Protein AF-A0A7X8EJC4-F1 (afdb_monomer_lite)

pLDDT: mean 93.02, std 5.81, range [65.0, 98.62]

Foldseek 3Di:
DLAFADDDDPAFDKWALPPPPLDLALQDAWDAAQAQKKKKFAQHGPSDDDIDIDNGIDNGPVVCRSRGGIMGMDGNDDGDPVSRVVSVVVNVVRHLQFDDQDCVPPQLVVLCVVCVVVLVVQQVAFPCNLPDPDDLVRQLVVQQVLLVSCVSSVQDDVVDHSNRSSVSLVSQCSRDRPGGSNVSSCRSSRHDSVVSD

Structure (mmCIF, N/CA/C/O backbone):
data_AF-A0A7X8EJC4-F1
#
_entry.id   AF-A0A7X8EJC4-F1
#
loop_
_atom_site.group_PDB
_atom_site.id
_atom_site.type_symbol
_atom_site.label_atom_id
_atom_site.label_alt_id
_atom_site.label_comp_id
_atom_site.label_asym_id
_atom_site.label_entity_id
_atom_site.label_seq_id
_atom_site.pdbx_PDB_ins_code
_atom_site.Cartn_x
_atom_site.Cartn_y
_atom_site.Cartn_z
_atom_site.occupancy
_atom_site.B_iso_or_equiv
_atom_site.auth_seq_id
_atom_site.auth_comp_id
_atom_site.auth_asym_id
_atom_site.auth_atom_id
_atom_site.pdbx_PDB_model_num
ATOM 1 N N . GLY A 1 1 ? -0.703 -12.783 -5.140 1.00 65.00 1 GLY A N 1
ATOM 2 C CA . GLY A 1 1 ? -1.720 -12.654 -6.209 1.00 65.00 1 GLY A CA 1
ATOM 3 C C . GLY A 1 1 ? -2.136 -11.204 -6.338 1.00 65.00 1 GLY A C 1
ATOM 4 O O . GLY A 1 1 ? -2.456 -10.625 -5.315 1.00 65.00 1 GLY A O 1
ATOM 5 N N . PHE A 1 2 ? -2.056 -10.630 -7.544 1.00 83.62 2 PHE A N 1
ATOM 6 C CA . PHE A 1 2 ? -2.155 -9.194 -7.893 1.00 83.62 2 PHE A CA 1
ATOM 7 C C . PHE A 1 2 ? -3.476 -8.495 -7.507 1.00 83.62 2 PHE A C 1
ATOM 9 O O . PHE A 1 2 ? -4.174 -7.960 -8.361 1.00 83.62 2 PHE A O 1
ATOM 16 N N . ARG A 1 3 ? -3.844 -8.548 -6.233 1.00 85.75 3 ARG A N 1
ATOM 17 C CA . ARG A 1 3 ? -5.137 -8.149 -5.686 1.00 85.75 3 ARG A CA 1
ATOM 18 C C . ARG A 1 3 ? -5.057 -6.794 -4.995 1.00 85.75 3 ARG A C 1
ATOM 20 O O . ARG A 1 3 ? -3.975 -6.330 -4.635 1.00 85.75 3 ARG A O 1
ATOM 27 N N . GLY A 1 4 ? -6.224 -6.201 -4.784 1.00 86.50 4 GLY A N 1
ATOM 28 C CA . GLY A 1 4 ? -6.386 -4.903 -4.148 1.00 86.50 4 GLY A CA 1
ATOM 29 C C . GLY A 1 4 ? -6.282 -3.729 -5.102 1.00 86.50 4 GLY A C 1
ATOM 30 O O . GLY A 1 4 ? -6.539 -3.840 -6.304 1.00 86.50 4 GLY A O 1
ATOM 31 N N . VAL A 1 5 ? -5.977 -2.564 -4.533 1.00 84.69 5 VAL A N 1
ATOM 32 C CA . VAL A 1 5 ? -5.921 -1.315 -5.290 1.00 84.69 5 VAL A CA 1
ATOM 33 C C . VAL A 1 5 ? -4.696 -1.330 -6.194 1.00 84.69 5 VAL A C 1
ATOM 35 O O . VAL A 1 5 ? -3.561 -1.363 -5.718 1.00 84.69 5 VAL A O 1
ATOM 38 N N . ALA A 1 6 ? -4.929 -1.279 -7.502 1.00 86.56 6 ALA A N 1
ATOM 39 C CA . ALA A 1 6 ? -3.865 -1.138 -8.478 1.00 86.56 6 ALA A CA 1
ATOM 40 C C . ALA A 1 6 ? -3.546 0.338 -8.726 1.00 86.56 6 ALA A C 1
ATOM 42 O O . ALA A 1 6 ? -4.399 1.225 -8.639 1.00 86.56 6 ALA A O 1
ATOM 43 N N . TRP A 1 7 ? -2.294 0.593 -9.085 1.00 85.94 7 TRP A N 1
ATOM 44 C CA . TRP A 1 7 ? -1.835 1.898 -9.525 1.00 85.94 7 TRP A CA 1
ATOM 45 C C . TRP A 1 7 ? -1.134 1.748 -10.872 1.00 85.94 7 TRP A C 1
ATOM 47 O O . TRP A 1 7 ? -0.173 0.992 -11.012 1.00 85.94 7 TRP A O 1
ATOM 57 N N . GLN A 1 8 ? -1.670 2.425 -11.887 1.00 87.62 8 GLN A N 1
ATOM 58 C CA . GLN A 1 8 ? -1.252 2.247 -13.274 1.00 87.62 8 GLN A CA 1
ATOM 59 C C . GLN A 1 8 ? -0.151 3.239 -13.653 1.00 87.62 8 GLN A C 1
ATOM 61 O O . GLN A 1 8 ? -0.296 4.451 -13.488 1.00 87.62 8 GLN A O 1
ATOM 66 N N . ILE A 1 9 ? 0.941 2.724 -14.222 1.00 90.12 9 ILE A N 1
ATOM 67 C CA . ILE A 1 9 ? 2.065 3.536 -14.692 1.00 90.12 9 ILE A CA 1
ATOM 68 C C . ILE A 1 9 ? 1.861 3.843 -16.186 1.00 90.12 9 ILE A C 1
ATOM 70 O O . ILE A 1 9 ? 1.751 2.911 -16.984 1.00 90.12 9 ILE A O 1
ATOM 74 N N . PRO A 1 10 ? 1.818 5.124 -16.603 1.00 86.88 10 PRO A N 1
ATOM 75 C CA . PRO A 1 10 ? 1.372 5.498 -17.948 1.00 86.88 10 PRO A CA 1
ATOM 76 C C . PRO A 1 10 ? 2.376 5.184 -19.070 1.00 86.88 10 PRO A C 1
ATOM 78 O O . PRO A 1 10 ? 2.013 5.251 -20.244 1.00 86.88 10 PRO A O 1
ATOM 81 N N . GLY A 1 11 ? 3.637 4.874 -18.754 1.00 91.88 11 GLY A N 1
ATOM 82 C CA . GLY A 1 11 ? 4.644 4.518 -19.754 1.00 91.88 11 GLY A CA 1
ATOM 83 C C . GLY A 1 11 ? 6.071 4.448 -19.201 1.00 91.88 11 GLY A C 1
ATOM 84 O O . GLY A 1 11 ? 6.266 4.440 -17.987 1.00 91.88 11 GLY A O 1
ATOM 85 N N . PRO A 1 12 ? 7.089 4.387 -20.081 1.00 95.88 12 PRO A N 1
ATOM 86 C CA . PRO A 1 12 ? 8.488 4.481 -19.679 1.00 95.88 12 PRO A CA 1
ATOM 87 C C . PRO A 1 12 ? 8.794 5.797 -18.972 1.00 95.88 12 PRO A C 1
ATOM 89 O O . PRO A 1 12 ? 8.343 6.862 -19.401 1.00 95.88 12 PRO A O 1
ATOM 92 N N . GLY A 1 13 ? 9.628 5.737 -17.942 1.00 95.12 13 GLY A N 1
ATOM 93 C CA . GLY A 1 13 ? 9.981 6.917 -17.173 1.00 95.12 13 GLY A CA 1
ATOM 94 C C . GLY A 1 13 ? 10.673 6.605 -15.859 1.00 95.12 13 GLY A C 1
ATOM 95 O O . GLY A 1 13 ? 10.927 5.453 -15.510 1.00 95.12 13 GLY A O 1
ATOM 96 N N . SER A 1 14 ? 10.966 7.679 -15.138 1.00 94.81 14 SER A N 1
ATOM 97 C CA . SER A 1 14 ? 11.553 7.658 -13.805 1.00 94.81 14 SER A CA 1
ATOM 98 C C . SER A 1 14 ? 10.563 8.301 -12.845 1.00 94.81 14 SER A C 1
ATOM 100 O O . SER A 1 14 ? 10.132 9.434 -13.067 1.00 94.81 14 SER A O 1
ATOM 102 N N . TYR A 1 15 ? 10.218 7.57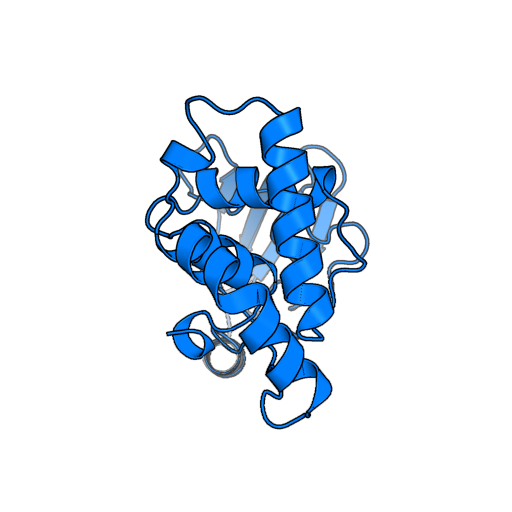8 -11.793 1.00 93.44 15 TYR A N 1
ATOM 103 C CA . TYR A 1 15 ? 9.095 7.875 -10.919 1.00 93.44 15 TYR A CA 1
ATOM 104 C C . TYR A 1 15 ? 9.572 7.839 -9.467 1.00 93.44 15 TYR A C 1
ATOM 106 O O . TYR A 1 15 ? 10.232 6.888 -9.057 1.00 93.44 15 TYR A O 1
ATOM 114 N N . ASP A 1 16 ? 9.299 8.902 -8.717 1.00 91.62 16 ASP A N 1
ATOM 115 C CA . ASP A 1 16 ? 9.839 9.136 -7.374 1.00 91.62 16 ASP A CA 1
ATOM 116 C C . ASP A 1 16 ? 8.862 10.011 -6.574 1.00 91.62 16 ASP A C 1
ATOM 118 O O . ASP A 1 16 ? 8.133 10.809 -7.179 1.00 91.62 16 ASP A O 1
ATOM 122 N N . LEU A 1 17 ? 8.881 9.908 -5.241 1.00 85.25 17 LEU A N 1
ATOM 123 C CA . LEU A 1 17 ? 7.953 10.598 -4.329 1.00 85.25 17 LEU A CA 1
ATOM 124 C C . LEU A 1 17 ? 7.950 12.124 -4.507 1.00 85.25 17 LEU A C 1
ATOM 126 O O . LEU A 1 17 ? 6.933 12.782 -4.307 1.00 85.25 17 LEU A O 1
ATOM 130 N N . GLY A 1 18 ? 9.089 12.708 -4.889 1.00 71.38 18 GLY A N 1
ATOM 131 C CA . GLY A 1 18 ? 9.256 14.158 -5.023 1.00 71.38 18 GLY A CA 1
ATOM 132 C C . GLY A 1 18 ? 8.840 14.747 -6.375 1.00 71.38 18 GLY A C 1
ATOM 133 O O . GLY A 1 18 ? 8.840 15.969 -6.531 1.00 71.38 18 GLY A O 1
ATOM 134 N N . ASN A 1 19 ? 8.498 13.915 -7.364 1.00 74.38 19 ASN A N 1
ATOM 135 C CA . ASN A 1 19 ? 8.441 14.350 -8.766 1.00 74.38 19 ASN A CA 1
ATOM 136 C C . ASN A 1 19 ? 7.020 14.680 -9.255 1.00 74.38 19 ASN A C 1
ATOM 138 O O . ASN A 1 19 ? 6.814 14.878 -10.453 1.00 74.38 19 ASN A O 1
ATOM 142 N N . GLY A 1 20 ? 6.041 14.735 -8.345 1.00 66.94 20 GLY A N 1
ATOM 143 C CA . GLY A 1 20 ? 4.628 14.954 -8.679 1.00 66.94 20 GLY A CA 1
ATOM 144 C C . GLY A 1 20 ? 3.944 13.732 -9.296 1.00 66.94 20 GLY A C 1
ATOM 145 O O . GLY A 1 20 ? 2.896 13.865 -9.924 1.00 66.94 20 GLY A O 1
ATOM 146 N N . PHE A 1 21 ? 4.552 12.553 -9.155 1.00 72.44 21 PHE A N 1
ATOM 147 C CA . PHE A 1 21 ? 3.904 11.282 -9.430 1.00 72.44 21 PHE A CA 1
ATOM 148 C C . PHE A 1 21 ? 3.429 10.728 -8.091 1.00 72.44 21 PHE A C 1
ATOM 150 O O . PHE A 1 21 ? 4.263 10.367 -7.265 1.00 72.44 21 PHE A O 1
ATOM 157 N N . ASP A 1 22 ? 2.112 10.730 -7.873 1.00 76.31 22 ASP A N 1
ATOM 158 C CA . ASP A 1 22 ? 1.454 10.284 -6.638 1.00 76.31 22 ASP A CA 1
ATOM 159 C C . ASP A 1 22 ? 1.647 8.766 -6.455 1.00 76.31 22 ASP A C 1
ATOM 161 O O . ASP A 1 22 ? 0.754 7.963 -6.733 1.00 76.31 22 ASP A O 1
ATOM 165 N N . MET A 1 23 ? 2.861 8.374 -6.069 1.00 84.81 23 MET A N 1
ATOM 166 C CA . MET A 1 23 ? 3.280 6.998 -5.847 1.00 84.81 23 MET A CA 1
ATOM 167 C C . MET A 1 23 ? 2.889 6.546 -4.440 1.00 84.81 23 MET A C 1
ATOM 169 O O . MET A 1 23 ? 3.187 7.258 -3.479 1.00 84.81 23 MET A O 1
ATOM 173 N N . PRO A 1 24 ? 2.280 5.356 -4.285 1.00 86.50 24 PRO A N 1
ATOM 174 C CA . PRO A 1 24 ? 1.979 4.809 -2.970 1.00 86.50 24 PRO A CA 1
ATOM 175 C C . PRO A 1 24 ? 3.275 4.329 -2.292 1.00 86.50 24 PRO A C 1
ATOM 177 O O . PRO A 1 24 ? 3.759 3.225 -2.555 1.00 86.50 24 PRO A O 1
ATOM 180 N N . ASN A 1 25 ? 3.851 5.183 -1.439 1.00 91.94 25 ASN A N 1
ATOM 181 C CA . ASN A 1 25 ? 5.107 4.912 -0.736 1.00 91.94 25 ASN A CA 1
ATOM 182 C C . ASN A 1 25 ? 5.007 3.660 0.149 1.00 91.94 25 ASN A C 1
ATOM 184 O O . ASN A 1 25 ? 4.010 3.488 0.852 1.00 91.94 25 ASN A O 1
ATOM 188 N N . ASP A 1 26 ? 6.031 2.801 0.131 1.00 93.06 26 ASP A N 1
ATOM 189 C CA . ASP A 1 26 ? 6.166 1.616 0.995 1.00 93.06 26 ASP A CA 1
ATOM 190 C C . ASP A 1 26 ? 4.888 0.759 1.082 1.00 93.06 26 ASP A C 1
ATOM 192 O O . ASP A 1 26 ? 4.579 0.162 2.107 1.00 93.06 26 ASP A O 1
ATOM 196 N N . SER A 1 27 ? 4.100 0.722 0.006 1.00 90.12 27 SER A N 1
ATOM 197 C CA . SER A 1 27 ? 2.782 0.066 -0.007 1.00 90.12 27 SER A CA 1
ATOM 198 C C . SER A 1 27 ? 2.654 -0.976 -1.116 1.00 90.12 27 SER A C 1
ATOM 200 O O . SER A 1 27 ? 1.685 -1.727 -1.163 1.00 90.12 27 SER A O 1
ATOM 202 N N . ILE A 1 28 ? 3.626 -1.032 -2.027 1.00 91.31 28 ILE A N 1
ATOM 203 C CA . ILE A 1 28 ? 3.599 -1.930 -3.180 1.00 91.31 28 ILE A CA 1
ATOM 204 C C . ILE A 1 28 ? 3.965 -3.347 -2.722 1.00 91.31 28 ILE A C 1
ATOM 206 O O . ILE A 1 28 ? 5.068 -3.575 -2.225 1.00 91.31 28 ILE A O 1
ATOM 210 N N . CYS A 1 29 ? 3.047 -4.296 -2.931 1.00 91.62 29 CYS A N 1
ATOM 211 C CA . CYS A 1 29 ? 3.224 -5.708 -2.561 1.00 91.62 29 CYS A CA 1
ATOM 212 C C . CYS A 1 29 ? 3.337 -6.659 -3.761 1.00 91.62 29 CYS A C 1
ATOM 214 O O . CYS A 1 29 ? 3.745 -7.808 -3.613 1.00 91.62 29 CYS A O 1
ATOM 216 N N . SER A 1 30 ? 2.966 -6.194 -4.953 1.00 93.62 30 SER A N 1
ATOM 217 C CA . SER A 1 30 ? 3.048 -6.951 -6.202 1.00 93.62 30 SER A CA 1
ATOM 218 C C . SER A 1 30 ? 3.249 -6.008 -7.385 1.00 93.62 30 SER A C 1
ATOM 220 O O . SER A 1 30 ? 2.987 -4.808 -7.282 1.00 93.62 30 SER A O 1
ATOM 222 N N . ILE A 1 31 ? 3.734 -6.539 -8.506 1.00 94.31 31 ILE A N 1
ATOM 223 C CA . ILE A 1 31 ? 3.985 -5.760 -9.717 1.00 94.31 31 ILE A CA 1
ATOM 224 C C . ILE A 1 31 ? 3.557 -6.518 -10.968 1.00 94.31 31 ILE A C 1
ATOM 226 O O . ILE A 1 31 ? 4.035 -7.616 -11.225 1.00 94.31 31 ILE A O 1
ATOM 230 N N . GLY A 1 32 ? 2.703 -5.913 -11.787 1.00 94.44 32 GLY A N 1
ATOM 231 C CA . GLY A 1 32 ? 2.464 -6.373 -13.152 1.00 94.44 32 GLY A CA 1
ATOM 232 C C . GLY A 1 32 ? 3.452 -5.715 -14.113 1.00 94.44 32 GLY A C 1
ATOM 233 O O . GLY A 1 32 ? 3.553 -4.490 -14.138 1.00 94.44 32 GLY A O 1
ATOM 234 N N . VAL A 1 33 ? 4.156 -6.502 -14.932 1.00 95.69 33 VAL A N 1
ATOM 235 C CA . VAL A 1 33 ? 5.045 -5.978 -15.985 1.00 95.69 33 VAL A CA 1
ATOM 236 C C . VAL A 1 33 ? 4.544 -6.441 -17.346 1.00 95.69 33 VAL A C 1
ATOM 238 O O . VAL A 1 33 ? 4.504 -7.640 -17.616 1.00 95.69 33 VAL A O 1
ATOM 241 N N . CYS A 1 34 ? 4.134 -5.487 -18.184 1.00 95.50 34 CYS A N 1
ATOM 242 C CA . CYS A 1 34 ? 3.694 -5.765 -19.548 1.00 95.50 34 CYS A CA 1
ATOM 243 C C . CYS A 1 34 ? 4.878 -6.293 -20.388 1.00 95.50 34 CYS A C 1
ATOM 245 O O . CYS A 1 34 ? 5.985 -5.757 -20.263 1.00 95.50 34 CYS A O 1
ATOM 247 N N . PRO A 1 35 ? 4.686 -7.311 -21.250 1.00 95.81 35 PRO A N 1
ATOM 248 C CA . PRO A 1 35 ? 5.737 -7.805 -22.137 1.00 95.81 35 PRO A CA 1
ATOM 249 C C . PRO A 1 35 ? 6.403 -6.684 -22.949 1.00 95.81 35 PRO A C 1
ATOM 251 O O . PRO A 1 35 ? 5.738 -5.766 -23.424 1.00 95.81 35 PRO A O 1
ATOM 254 N N . GLY A 1 36 ? 7.727 -6.753 -23.098 1.00 96.25 36 GLY A N 1
ATOM 255 C CA . GLY A 1 36 ? 8.524 -5.704 -23.747 1.00 96.25 36 GLY A CA 1
ATOM 256 C C . GLY A 1 36 ? 8.963 -4.567 -22.815 1.00 96.25 36 GLY A C 1
ATOM 257 O O . GLY A 1 36 ? 9.686 -3.670 -23.254 1.00 96.25 36 GLY A O 1
ATOM 258 N N . TYR A 1 37 ? 8.601 -4.610 -21.529 1.00 98.06 37 TYR A N 1
ATOM 259 C CA . TYR A 1 37 ? 9.058 -3.660 -20.513 1.00 98.06 37 TYR A CA 1
ATOM 260 C C . TYR A 1 37 ? 9.941 -4.309 -19.445 1.00 98.06 37 TYR A C 1
ATOM 262 O O . TYR A 1 37 ? 9.884 -5.510 -19.189 1.00 98.06 37 TYR A O 1
ATOM 270 N N . LYS A 1 38 ? 10.740 -3.467 -18.791 1.00 98.19 38 LYS A N 1
ATOM 271 C CA . LYS A 1 38 ? 11.428 -3.756 -17.536 1.00 98.19 38 LYS A CA 1
ATOM 272 C C . LYS A 1 38 ? 11.035 -2.702 -16.511 1.00 98.19 38 LYS A C 1
ATOM 274 O O . LYS A 1 38 ? 11.020 -1.512 -16.833 1.00 98.19 38 LYS A O 1
ATOM 279 N N . VAL A 1 39 ? 10.776 -3.127 -15.282 1.00 97.88 39 VAL A N 1
ATOM 280 C CA . VAL A 1 39 ? 10.611 -2.227 -14.140 1.00 97.88 39 VAL A CA 1
ATOM 281 C C . VAL A 1 39 ? 11.700 -2.497 -13.115 1.00 97.88 39 VAL A C 1
ATOM 283 O O . VAL A 1 39 ? 11.946 -3.644 -12.757 1.00 97.88 39 VAL A O 1
ATOM 286 N N . THR A 1 40 ? 12.334 -1.444 -12.617 1.00 98.00 40 THR A N 1
ATOM 287 C CA . THR A 1 40 ? 13.236 -1.515 -11.466 1.00 98.00 40 THR A CA 1
ATOM 288 C C . THR A 1 40 ? 12.584 -0.799 -10.295 1.00 98.00 40 THR A C 1
ATOM 290 O O . THR A 1 40 ? 12.319 0.399 -10.400 1.00 98.00 40 THR A O 1
ATOM 293 N N . LEU A 1 41 ? 12.330 -1.514 -9.199 1.00 97.25 41 LEU A N 1
ATOM 294 C CA . LEU A 1 41 ? 11.874 -0.927 -7.936 1.00 97.25 41 LEU A CA 1
ATOM 295 C C . LEU A 1 41 ? 13.078 -0.617 -7.045 1.00 97.25 41 LEU A C 1
ATOM 297 O O . LEU A 1 41 ? 14.022 -1.409 -6.988 1.00 97.25 41 LEU A O 1
ATOM 301 N N . TYR A 1 42 ? 13.021 0.507 -6.338 1.00 96.94 42 TYR A N 1
ATOM 302 C CA . TYR A 1 42 ? 14.049 0.978 -5.415 1.00 96.94 42 TYR A CA 1
ATOM 303 C C . TYR A 1 42 ? 13.447 1.230 -4.036 1.00 96.94 42 TYR A C 1
ATOM 305 O O . TYR A 1 42 ? 12.368 1.814 -3.917 1.00 96.94 42 TYR A O 1
ATOM 313 N N . GLN A 1 43 ? 14.175 0.815 -3.002 1.00 96.06 43 GLN A N 1
ATOM 314 C CA . GLN A 1 43 ? 13.752 0.922 -1.610 1.00 96.06 43 GLN A CA 1
ATOM 315 C C . GLN A 1 43 ? 13.646 2.373 -1.125 1.00 96.06 43 GLN A C 1
ATOM 317 O O . GLN A 1 43 ? 12.966 2.669 -0.154 1.00 96.06 43 GLN A O 1
ATOM 322 N N . HIS A 1 44 ? 14.387 3.291 -1.739 1.00 94.62 44 HIS A N 1
ATOM 323 C CA . HIS A 1 44 ? 14.406 4.685 -1.314 1.00 94.62 44 HIS A CA 1
ATOM 324 C C . HIS A 1 44 ? 14.077 5.609 -2.480 1.00 94.62 44 HIS A C 1
ATOM 326 O O . HIS A 1 44 ? 14.111 5.209 -3.650 1.00 94.62 44 HIS A O 1
ATOM 332 N N . SER A 1 45 ? 13.768 6.862 -2.151 1.00 93.19 45 SER A N 1
ATOM 333 C CA . SER A 1 45 ? 13.657 7.935 -3.134 1.00 93.19 45 SER A CA 1
ATOM 334 C C . SER A 1 45 ? 14.983 8.147 -3.873 1.00 93.19 45 SER A C 1
ATOM 336 O O . SER A 1 45 ? 16.023 7.581 -3.513 1.00 93.19 45 SER A O 1
ATOM 338 N N . GLU A 1 46 ? 14.955 8.944 -4.938 1.00 93.62 46 GLU A N 1
ATOM 339 C CA . GLU A 1 46 ? 16.120 9.253 -5.775 1.00 93.62 46 GLU A CA 1
ATOM 340 C C . GLU A 1 46 ? 16.808 8.002 -6.365 1.00 93.62 46 GLU A C 1
ATOM 342 O O . GLU A 1 46 ? 17.990 8.029 -6.717 1.00 93.62 46 GLU A O 1
ATOM 347 N N . PHE A 1 47 ? 16.063 6.897 -6.514 1.00 95.62 47 PHE A N 1
ATOM 348 C CA . PHE A 1 47 ? 16.557 5.603 -7.003 1.00 95.62 47 PHE A CA 1
ATOM 349 C C . PHE A 1 47 ? 17.667 5.003 -6.123 1.00 95.62 47 PHE A C 1
ATOM 351 O O . PHE A 1 47 ? 18.608 4.380 -6.627 1.00 95.62 47 PHE A O 1
ATOM 358 N N . GLY A 1 48 ? 17.579 5.234 -4.811 1.00 95.44 48 GLY A N 1
ATOM 359 C CA . GLY A 1 48 ? 18.525 4.745 -3.811 1.00 95.44 48 GLY A CA 1
ATOM 360 C C . GLY A 1 48 ? 18.114 3.431 -3.135 1.00 95.44 48 GLY A C 1
ATOM 361 O O . GLY A 1 48 ? 17.028 2.896 -3.346 1.00 95.44 48 GLY A O 1
ATOM 362 N N . GLY A 1 49 ? 18.992 2.935 -2.260 1.00 96.31 49 GLY A N 1
ATOM 363 C CA . GLY A 1 49 ? 18.731 1.752 -1.433 1.00 96.31 49 GLY A CA 1
ATOM 364 C C . GLY A 1 49 ? 18.849 0.419 -2.171 1.00 96.31 49 GLY A C 1
ATOM 365 O O . GLY A 1 49 ? 19.479 0.322 -3.228 1.00 96.31 49 GLY A O 1
ATOM 366 N N . GLY A 1 50 ? 18.264 -0.627 -1.579 1.00 96.38 50 GLY A N 1
ATOM 367 C CA . GLY A 1 50 ? 18.092 -1.916 -2.246 1.00 96.38 50 GLY A CA 1
ATOM 368 C C . GLY A 1 50 ? 17.216 -1.783 -3.494 1.00 96.38 50 GLY A C 1
ATOM 369 O O . GLY A 1 50 ? 16.355 -0.909 -3.565 1.00 96.38 50 GLY A O 1
ATOM 370 N N . SER A 1 51 ? 17.433 -2.634 -4.497 1.00 97.38 51 SER A N 1
ATOM 371 C CA . SER A 1 51 ? 16.623 -2.626 -5.720 1.00 97.38 51 SER A CA 1
ATOM 372 C C . SER A 1 51 ? 16.447 -4.020 -6.306 1.00 97.38 51 SER A C 1
ATOM 374 O O . SER A 1 51 ? 17.248 -4.921 -6.042 1.00 97.38 51 SER A O 1
ATOM 376 N N . ALA A 1 52 ? 15.397 -4.184 -7.109 1.00 97.62 52 ALA A N 1
ATOM 377 C CA . ALA A 1 52 ? 15.166 -5.382 -7.906 1.00 97.62 52 ALA A CA 1
ATOM 378 C C . ALA A 1 52 ? 14.598 -5.018 -9.277 1.00 97.62 52 ALA A C 1
ATOM 380 O O . ALA A 1 52 ? 13.820 -4.072 -9.412 1.00 97.62 52 ALA A O 1
ATOM 381 N N . GLU A 1 53 ? 14.996 -5.793 -10.283 1.00 97.81 53 GLU A N 1
ATOM 382 C CA . GLU A 1 53 ? 14.533 -5.658 -11.660 1.00 97.81 53 GLU A CA 1
ATOM 383 C C . GLU A 1 53 ? 13.522 -6.756 -11.998 1.00 97.81 53 GLU A C 1
ATOM 385 O O . GLU A 1 53 ? 13.711 -7.924 -11.654 1.00 97.81 53 GLU A O 1
ATOM 390 N N . PHE A 1 54 ? 12.474 -6.372 -12.718 1.00 97.75 54 PHE A N 1
ATOM 391 C CA . PHE A 1 54 ? 11.369 -7.227 -13.123 1.00 97.75 54 PHE A CA 1
ATOM 392 C C . PHE A 1 54 ? 11.139 -7.069 -14.626 1.00 97.75 54 PHE A C 1
ATOM 394 O O . PHE A 1 54 ? 10.913 -5.962 -15.112 1.00 97.75 54 PHE A O 1
ATOM 401 N N . ILE A 1 55 ? 11.201 -8.179 -15.358 1.00 96.75 55 ILE A N 1
ATOM 402 C CA . ILE A 1 55 ? 10.839 -8.267 -16.788 1.00 96.75 55 ILE A CA 1
ATOM 403 C C . ILE A 1 55 ? 9.516 -9.017 -17.004 1.00 96.75 55 ILE A C 1
ATOM 405 O O . ILE A 1 55 ? 9.027 -9.125 -18.122 1.00 96.75 55 ILE A O 1
ATOM 409 N N . GLU A 1 56 ? 8.948 -9.539 -15.921 1.00 94.12 56 GLU A N 1
ATOM 410 C CA . GLU A 1 56 ? 7.650 -10.196 -15.849 1.00 94.12 56 GLU A CA 1
ATOM 411 C C . GLU A 1 56 ? 6.988 -9.826 -14.519 1.00 94.12 56 GLU A C 1
ATOM 413 O O . GLU A 1 56 ? 7.647 -9.313 -13.607 1.00 94.12 56 GLU A O 1
ATOM 418 N N . GLY A 1 57 ? 5.677 -10.043 -14.418 1.00 93.31 57 GLY A N 1
ATOM 419 C CA . GLY A 1 57 ? 4.948 -9.736 -13.195 1.00 93.31 57 GLY A CA 1
ATOM 420 C C . GLY A 1 57 ? 5.368 -10.630 -12.026 1.00 93.31 57 GLY A C 1
ATOM 421 O O . GLY A 1 57 ? 5.651 -11.813 -12.210 1.00 93.31 57 GLY A O 1
ATOM 422 N N . LYS A 1 58 ? 5.366 -10.075 -10.813 1.00 94.56 58 LYS A N 1
ATOM 423 C CA . LYS A 1 58 ? 5.658 -10.805 -9.578 1.00 94.56 58 LYS A CA 1
ATOM 424 C C . LYS A 1 58 ? 4.633 -10.480 -8.504 1.00 94.56 58 LYS A C 1
ATOM 426 O O . LYS A 1 58 ? 4.423 -9.314 -8.171 1.00 94.56 58 LYS A O 1
ATOM 431 N N . ASP A 1 59 ? 3.997 -11.513 -7.974 1.00 91.44 59 ASP A N 1
ATOM 432 C CA . ASP A 1 59 ? 2.868 -11.375 -7.061 1.00 91.44 59 ASP A CA 1
ATOM 433 C C . ASP A 1 59 ? 3.258 -11.370 -5.573 1.00 91.44 59 ASP A C 1
ATOM 435 O O . ASP A 1 59 ? 2.387 -11.143 -4.734 1.00 91.44 59 ASP A O 1
ATOM 439 N N . ASP A 1 60 ? 4.547 -11.583 -5.291 1.00 91.12 60 ASP A N 1
ATOM 440 C CA . ASP A 1 60 ? 5.222 -11.431 -4.000 1.00 91.12 60 ASP A CA 1
ATOM 441 C C . ASP A 1 60 ? 6.613 -10.805 -4.218 1.00 91.12 60 ASP A C 1
ATOM 443 O O . ASP A 1 60 ? 7.486 -11.367 -4.891 1.00 91.12 60 ASP A O 1
ATOM 447 N N . LEU A 1 61 ? 6.839 -9.620 -3.655 1.00 92.75 61 LEU A N 1
ATOM 448 C CA . LEU A 1 61 ? 8.096 -8.884 -3.804 1.00 92.75 61 LEU A CA 1
ATOM 449 C C . LEU A 1 61 ? 9.198 -9.313 -2.818 1.00 92.75 61 LEU A C 1
ATOM 451 O O . LEU A 1 61 ? 10.335 -8.848 -2.956 1.00 92.75 61 LEU A O 1
ATOM 455 N N . GLY A 1 62 ? 8.921 -10.224 -1.881 1.00 90.94 62 GLY A N 1
ATOM 456 C CA . GLY A 1 62 ? 9.871 -10.668 -0.860 1.00 90.94 62 GLY A CA 1
ATOM 457 C C . GLY A 1 62 ? 10.369 -9.498 -0.010 1.00 90.94 62 GLY A C 1
ATOM 458 O O . GLY A 1 62 ? 9.577 -8.720 0.502 1.00 90.94 62 GLY A O 1
ATOM 459 N N . GLU A 1 63 ? 11.688 -9.320 0.083 1.00 88.94 63 GLU A N 1
ATOM 460 C CA . GLU A 1 63 ? 12.308 -8.234 0.865 1.00 88.94 63 GLU A CA 1
ATOM 461 C C . GLU A 1 63 ? 11.931 -6.816 0.399 1.00 88.94 63 GLU A C 1
ATOM 463 O O . GLU A 1 63 ? 12.107 -5.865 1.150 1.00 88.94 63 GLU A O 1
ATOM 468 N N . LEU A 1 64 ? 11.437 -6.646 -0.834 1.00 90.69 64 LEU A N 1
ATOM 469 C CA . LEU A 1 64 ? 10.953 -5.350 -1.331 1.00 90.69 64 LEU A CA 1
ATOM 470 C C . LEU A 1 64 ? 9.451 -5.131 -1.109 1.00 90.69 64 LEU A C 1
ATOM 472 O O . LEU A 1 64 ? 8.918 -4.095 -1.514 1.00 90.69 64 LEU A O 1
ATOM 476 N N . ASN A 1 65 ? 8.762 -6.089 -0.491 1.00 91.56 65 ASN A N 1
ATOM 477 C CA . ASN A 1 65 ? 7.353 -5.957 -0.159 1.00 91.56 65 ASN A CA 1
ATOM 478 C C . ASN A 1 65 ? 7.153 -4.775 0.798 1.00 91.56 65 ASN A C 1
ATOM 480 O O . ASN A 1 65 ? 7.774 -4.743 1.859 1.00 91.56 65 ASN A O 1
ATOM 484 N N . ARG A 1 66 ? 6.302 -3.811 0.422 1.00 91.44 66 ARG A N 1
ATOM 485 C CA . ARG A 1 66 ? 6.034 -2.594 1.212 1.00 91.44 66 ARG A CA 1
ATOM 486 C C . ARG A 1 66 ? 7.299 -1.788 1.539 1.00 91.44 66 ARG A C 1
ATOM 488 O O . ARG A 1 66 ? 7.457 -1.279 2.640 1.00 91.44 66 ARG A O 1
ATOM 495 N N . GLN A 1 67 ? 8.227 -1.707 0.587 1.00 93.62 67 GLN A N 1
ATOM 496 C CA . GLN A 1 67 ? 9.508 -1.009 0.770 1.00 93.62 67 GLN A CA 1
ATOM 497 C C . GLN A 1 67 ? 9.851 -0.057 -0.377 1.00 93.62 67 GLN A C 1
ATOM 499 O O . GLN A 1 67 ? 10.850 0.642 -0.303 1.00 93.62 67 GLN A O 1
ATOM 504 N N . ALA A 1 68 ? 9.111 -0.086 -1.489 1.00 94.69 68 ALA A N 1
ATOM 505 C CA . ALA A 1 68 ? 9.472 0.696 -2.664 1.00 94.69 68 ALA A CA 1
ATOM 506 C C . ALA A 1 68 ? 9.040 2.165 -2.525 1.00 94.69 68 ALA A C 1
ATOM 508 O O . ALA A 1 68 ? 7.853 2.449 -2.352 1.00 94.69 68 ALA A O 1
ATOM 509 N N . SER A 1 69 ? 9.991 3.081 -2.723 1.00 94.31 69 SER A N 1
ATOM 510 C CA . SER A 1 69 ? 9.755 4.534 -2.725 1.00 94.31 69 SER A CA 1
ATOM 511 C C . SER A 1 69 ? 10.088 5.200 -4.065 1.00 94.31 69 SER A C 1
ATOM 513 O O . SER A 1 69 ? 9.727 6.349 -4.291 1.00 94.31 69 SER A O 1
ATOM 515 N N . SER A 1 70 ? 10.770 4.514 -4.985 1.00 95.00 70 SER A N 1
ATOM 516 C CA . SER A 1 70 ? 10.936 5.000 -6.361 1.00 95.00 70 SER A CA 1
ATOM 517 C C . SER A 1 70 ? 11.040 3.848 -7.357 1.00 95.00 70 SER A C 1
ATOM 519 O O . SER A 1 70 ? 11.301 2.699 -6.987 1.00 95.00 70 SER A O 1
ATOM 521 N N . LEU A 1 71 ? 10.804 4.130 -8.639 1.00 95.94 71 LEU A N 1
ATOM 522 C CA . LEU A 1 71 ? 10.892 3.133 -9.701 1.00 95.94 71 LEU A CA 1
ATOM 523 C C . LEU A 1 71 ? 11.329 3.717 -11.046 1.00 95.94 71 LEU A C 1
ATOM 525 O O . LEU A 1 71 ? 11.158 4.903 -11.338 1.00 95.94 71 LEU A O 1
ATOM 529 N N . LYS A 1 72 ? 11.863 2.848 -11.902 1.00 96.88 72 LYS A N 1
ATOM 530 C CA . LYS A 1 72 ? 12.129 3.141 -13.314 1.00 96.88 72 LYS A CA 1
ATOM 531 C C . LYS A 1 72 ? 11.413 2.143 -14.198 1.00 96.88 72 LYS A C 1
ATOM 533 O O . LYS A 1 72 ? 11.454 0.948 -13.924 1.00 96.88 72 LYS A O 1
ATOM 538 N N . VAL A 1 73 ? 10.810 2.637 -15.271 1.00 97.44 73 VAL A N 1
ATOM 539 C CA . VAL A 1 73 ? 10.194 1.825 -16.318 1.00 97.44 73 VAL A CA 1
ATOM 540 C C . VAL A 1 73 ? 10.945 2.054 -17.618 1.00 97.44 73 VAL A C 1
ATOM 542 O O . VAL A 1 73 ? 11.050 3.180 -18.106 1.00 97.44 73 VAL A O 1
ATOM 545 N N . GLU A 1 74 ? 11.441 0.972 -18.198 1.00 98.19 74 GLU A N 1
ATOM 546 C CA . GLU A 1 74 ? 12.178 0.973 -19.455 1.00 98.19 74 GLU A CA 1
ATOM 547 C C . GLU A 1 74 ? 11.425 0.124 -20.479 1.00 98.19 74 GLU A C 1
ATOM 549 O O . GLU A 1 74 ? 11.003 -0.993 -20.183 1.00 98.19 74 GLU A O 1
ATOM 554 N N . ARG A 1 75 ? 11.270 0.640 -21.702 1.00 97.81 75 ARG A N 1
ATOM 555 C CA . ARG A 1 75 ? 10.797 -0.165 -22.831 1.00 97.81 75 ARG A CA 1
ATOM 556 C C . ARG A 1 75 ? 11.996 -0.859 -23.464 1.00 97.81 75 ARG A C 1
ATOM 558 O O . ARG A 1 75 ? 12.870 -0.184 -24.009 1.00 97.81 75 ARG A O 1
ATOM 565 N N . LEU A 1 76 ? 12.021 -2.182 -23.387 1.00 97.25 76 LEU A N 1
ATOM 566 C CA . LEU A 1 76 ? 13.041 -3.024 -24.005 1.00 97.25 76 LEU A CA 1
ATOM 567 C C . LEU A 1 76 ? 12.775 -3.182 -25.506 1.00 97.25 76 LEU A C 1
ATOM 569 O O . LEU A 1 76 ? 13.689 -3.056 -26.317 1.00 97.25 76 LEU A O 1
ATOM 573 N N . GLU A 1 77 ? 11.512 -3.395 -25.867 1.00 95.94 77 GLU A N 1
ATOM 574 C CA . GLU A 1 77 ? 11.040 -3.527 -27.245 1.00 95.94 77 GLU A CA 1
ATOM 575 C C . GLU A 1 77 ? 9.572 -3.106 -27.359 1.00 95.94 77 GLU A C 1
ATOM 577 O O . GLU A 1 77 ? 8.906 -2.866 -26.352 1.00 95.94 77 GLU A O 1
ATOM 582 N N . GLU A 1 78 ? 9.070 -2.953 -28.586 1.00 95.75 78 GLU A N 1
ATOM 583 C CA . GLU A 1 78 ? 7.640 -2.703 -28.773 1.00 95.75 78 GLU A CA 1
ATOM 584 C C . GLU A 1 78 ? 6.851 -3.949 -28.340 1.00 95.75 78 GLU A C 1
ATOM 586 O O . GLU A 1 78 ? 7.130 -5.034 -28.857 1.00 95.75 78 GLU A O 1
ATOM 591 N N . PRO A 1 79 ? 5.879 -3.818 -27.420 1.00 93.38 79 PRO A N 1
ATOM 592 C CA . PRO A 1 79 ? 5.069 -4.944 -26.981 1.00 93.38 79 PRO A CA 1
ATOM 593 C C . PRO A 1 79 ? 4.322 -5.575 -28.149 1.00 93.38 79 PRO A C 1
ATOM 595 O O . PRO A 1 79 ? 3.708 -4.871 -28.958 1.00 93.38 79 PRO A O 1
ATOM 598 N N . ASP A 1 80 ? 4.303 -6.905 -28.198 1.00 95.38 80 ASP A N 1
ATOM 599 C CA . ASP A 1 80 ? 3.365 -7.600 -29.070 1.00 95.38 80 ASP A CA 1
ATOM 600 C C . ASP A 1 80 ? 1.923 -7.249 -28.644 1.00 95.38 80 ASP A C 1
ATOM 602 O O . ASP A 1 80 ? 1.571 -7.443 -27.475 1.00 95.38 80 ASP A O 1
ATOM 606 N N . PRO A 1 81 ? 1.064 -6.742 -29.552 1.00 94.88 81 PRO A N 1
ATOM 607 C CA . PRO A 1 81 ? -0.283 -6.311 -29.185 1.00 94.88 81 PRO A CA 1
ATOM 608 C C . PRO A 1 81 ? -1.165 -7.426 -28.611 1.00 94.88 81 PRO A C 1
ATOM 610 O O . PRO A 1 81 ? -2.038 -7.142 -27.791 1.00 94.88 81 PRO A O 1
ATOM 613 N N . GLY A 1 82 ? -0.961 -8.678 -29.035 1.00 96.44 82 GLY A N 1
ATOM 614 C CA . GLY A 1 82 ? -1.699 -9.830 -28.520 1.00 96.44 82 GLY A CA 1
ATOM 615 C C . GLY A 1 82 ? -1.295 -10.143 -27.084 1.00 96.44 82 GLY A C 1
ATOM 616 O O . GLY A 1 82 ? -2.153 -10.206 -26.205 1.00 96.44 82 GLY A O 1
ATOM 617 N N . MET A 1 83 ? 0.011 -10.232 -26.827 1.00 94.12 83 MET A N 1
ATOM 618 C CA . MET A 1 83 ? 0.539 -10.473 -25.480 1.00 94.12 83 MET A CA 1
ATOM 619 C C . MET A 1 83 ? 0.210 -9.334 -24.507 1.00 94.12 83 MET A C 1
ATOM 621 O O . MET A 1 83 ? -0.135 -9.585 -23.354 1.00 94.12 83 MET A O 1
ATOM 625 N N . ALA A 1 84 ? 0.279 -8.080 -24.963 1.00 93.56 84 ALA A N 1
ATOM 626 C CA . ALA A 1 84 ? -0.093 -6.923 -24.152 1.00 93.56 84 ALA A CA 1
ATOM 627 C C . ALA A 1 84 ? -1.588 -6.936 -23.787 1.00 93.56 84 ALA A C 1
ATOM 629 O O . ALA A 1 84 ? -1.950 -6.602 -22.659 1.00 93.56 84 ALA A O 1
ATOM 630 N N . MET A 1 85 ? -2.454 -7.356 -24.717 1.00 93.69 85 MET A N 1
ATOM 631 C CA . MET A 1 85 ? -3.886 -7.515 -24.454 1.00 93.69 85 MET A CA 1
ATOM 632 C C . MET A 1 85 ? -4.149 -8.629 -23.437 1.00 93.69 85 MET A C 1
ATOM 634 O O . MET A 1 85 ? -4.886 -8.411 -22.480 1.00 93.69 85 MET A O 1
ATOM 638 N N . GLU A 1 86 ? -3.537 -9.804 -23.603 1.00 92.75 86 GLU A N 1
ATOM 639 C CA . GLU A 1 86 ? -3.671 -10.910 -22.643 1.00 92.75 86 GLU A CA 1
ATOM 640 C C . GLU A 1 86 ? -3.209 -10.496 -21.242 1.00 92.75 86 GLU A C 1
ATOM 642 O O . GLU A 1 86 ? -3.921 -10.724 -20.262 1.00 92.75 86 GLU A O 1
ATOM 647 N N . TRP A 1 87 ? -2.064 -9.814 -21.153 1.00 92.69 87 TRP A N 1
ATOM 648 C CA . TRP A 1 87 ? -1.566 -9.253 -19.902 1.00 92.69 87 TRP A CA 1
ATOM 649 C C . TRP A 1 87 ? -2.582 -8.295 -19.267 1.00 92.69 87 TRP A C 1
ATOM 651 O O . TRP A 1 87 ? -2.877 -8.421 -18.077 1.00 92.69 87 TRP A O 1
ATOM 661 N N . PHE A 1 88 ? -3.151 -7.375 -20.053 1.00 90.19 88 PHE A N 1
ATOM 662 C CA . PHE A 1 88 ? -4.124 -6.399 -19.561 1.00 90.19 88 PHE A CA 1
ATOM 663 C C . PHE A 1 88 ? -5.376 -7.077 -19.002 1.00 90.19 88 PHE A C 1
ATOM 665 O O . PHE A 1 88 ? -5.823 -6.720 -17.916 1.00 90.19 88 PHE A O 1
ATOM 672 N N . MET A 1 89 ? -5.909 -8.086 -19.696 1.00 89.94 89 MET A N 1
ATOM 673 C CA . MET A 1 89 ? -7.105 -8.809 -19.251 1.00 89.94 89 MET A CA 1
ATOM 674 C C . MET A 1 89 ? -6.884 -9.504 -17.902 1.00 89.94 89 MET A C 1
ATOM 676 O O . MET A 1 89 ? -7.710 -9.363 -17.005 1.00 89.94 89 MET A O 1
ATOM 680 N N . VAL A 1 90 ? -5.742 -10.177 -17.721 1.00 87.56 90 VAL A N 1
ATOM 681 C CA . VAL A 1 90 ? -5.410 -10.847 -16.450 1.00 87.56 90 VAL A CA 1
ATOM 682 C C . VAL A 1 90 ? -5.327 -9.850 -15.293 1.00 87.56 90 VAL A C 1
ATOM 684 O O . VAL A 1 90 ? -5.794 -10.139 -14.194 1.00 87.56 90 VAL A O 1
ATOM 687 N N . HIS A 1 91 ? -4.731 -8.677 -15.506 1.00 86.88 91 HIS A N 1
ATOM 688 C CA . HIS A 1 91 ? -4.578 -7.694 -14.430 1.00 86.88 91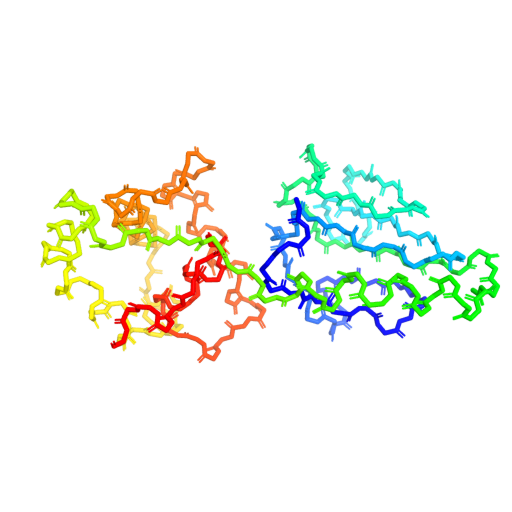 HIS A CA 1
ATOM 689 C C . HIS A 1 91 ? -5.888 -6.952 -14.152 1.00 86.88 91 HIS A C 1
ATOM 691 O O . HIS A 1 91 ? -6.210 -6.735 -12.989 1.00 86.88 91 HIS A O 1
ATOM 697 N N . ALA A 1 92 ? -6.684 -6.660 -15.182 1.00 86.44 92 ALA A N 1
ATOM 698 C CA . ALA A 1 92 ? -8.007 -6.058 -15.030 1.00 86.44 92 ALA A CA 1
ATOM 699 C C . ALA A 1 92 ? -8.986 -6.960 -14.257 1.00 86.44 92 ALA A C 1
ATOM 701 O O . ALA A 1 92 ? -9.845 -6.456 -13.544 1.00 86.44 92 ALA A O 1
ATOM 702 N N . GLU A 1 93 ? -8.857 -8.287 -14.369 1.00 86.19 93 GLU A N 1
ATOM 703 C CA . GLU A 1 93 ? -9.657 -9.238 -13.584 1.00 86.19 93 GLU A CA 1
ATOM 704 C C . GLU A 1 93 ? -9.247 -9.302 -12.105 1.00 86.19 93 GLU A C 1
ATOM 706 O O . GLU A 1 93 ? -10.066 -9.683 -11.271 1.00 86.19 93 GLU A O 1
ATOM 711 N N . ASN A 1 94 ? -7.998 -8.957 -11.776 1.00 85.75 94 ASN A N 1
ATOM 712 C CA . ASN A 1 94 ? -7.491 -8.990 -10.402 1.00 85.75 94 ASN A CA 1
ATOM 713 C C . ASN A 1 94 ? -7.537 -7.622 -9.699 1.00 85.75 94 ASN A C 1
ATOM 715 O O . ASN A 1 94 ? -7.543 -7.565 -8.466 1.00 85.75 94 ASN A O 1
ATOM 719 N N . GLU A 1 95 ? -7.588 -6.531 -10.464 1.00 84.62 95 GLU A N 1
ATOM 720 C CA . GLU A 1 95 ? -7.731 -5.170 -9.953 1.00 84.62 95 GLU A CA 1
ATOM 721 C C . GLU A 1 95 ? -9.031 -5.030 -9.146 1.00 84.62 95 GLU A C 1
ATOM 723 O O . GLU A 1 95 ? -10.125 -5.323 -9.626 1.00 84.62 95 GLU A O 1
ATOM 728 N N . GLY A 1 96 ? -8.911 -4.591 -7.890 1.00 81.19 96 GLY A N 1
ATOM 729 C CA . GLY A 1 96 ? -10.059 -4.425 -6.997 1.00 81.19 96 GLY A CA 1
ATOM 730 C C . GLY A 1 96 ? -10.643 -5.730 -6.446 1.00 81.19 96 GLY A C 1
ATOM 731 O O . GLY A 1 96 ? -11.715 -5.697 -5.844 1.00 81.19 96 GLY A O 1
ATOM 732 N N . LEU A 1 97 ? -9.966 -6.873 -6.611 1.00 89.69 97 LEU A N 1
ATOM 733 C CA . LEU A 1 97 ? -10.305 -8.074 -5.848 1.00 89.69 97 LEU A CA 1
ATOM 734 C C . LEU A 1 97 ? -9.819 -7.931 -4.406 1.00 89.69 97 LEU A C 1
ATOM 736 O O . LEU A 1 97 ? -8.621 -7.783 -4.166 1.00 89.69 97 LEU A O 1
ATOM 740 N N . TYR A 1 98 ? -10.749 -8.031 -3.463 1.00 91.56 98 TYR A N 1
ATOM 741 C CA . TYR A 1 98 ? -10.487 -7.964 -2.029 1.00 91.56 98 TYR A CA 1
ATOM 742 C C . TYR A 1 98 ? -10.464 -9.358 -1.398 1.00 91.56 98 TYR A C 1
ATOM 744 O O . TYR A 1 98 ? -11.063 -10.302 -1.918 1.00 91.56 98 TYR A O 1
ATOM 752 N N . GLU A 1 99 ? -9.779 -9.481 -0.267 1.00 90.62 99 GLU A N 1
ATOM 753 C CA . GLU A 1 99 ? -9.898 -10.627 0.624 1.00 90.62 99 GLU A CA 1
ATOM 754 C C . GLU A 1 99 ? -11.295 -10.652 1.256 1.00 90.62 99 GLU A C 1
ATOM 756 O O . GLU A 1 99 ? -11.821 -9.633 1.713 1.00 90.62 99 GLU A O 1
ATOM 761 N N . GLU A 1 100 ? -11.906 -11.836 1.246 1.00 92.31 100 GLU A N 1
ATOM 762 C CA . GLU A 1 100 ? -13.268 -12.047 1.727 1.00 92.31 100 GLU A CA 1
ATOM 763 C C . GLU A 1 100 ? -13.279 -12.262 3.241 1.00 92.31 100 GLU A C 1
ATOM 765 O O . GLU A 1 100 ? -12.517 -13.066 3.783 1.00 92.31 100 GLU A O 1
ATOM 770 N N . ILE A 1 101 ? -14.194 -11.575 3.924 1.00 94.75 101 ILE A N 1
ATOM 771 C CA . ILE A 1 101 ? -14.478 -11.802 5.338 1.00 94.75 101 ILE A CA 1
ATOM 772 C C . ILE A 1 101 ? -15.782 -12.592 5.441 1.00 94.75 101 ILE A C 1
ATOM 774 O O . ILE A 1 101 ? -16.854 -12.100 5.092 1.00 94.75 101 ILE A O 1
ATOM 778 N N . ASP A 1 102 ? -15.709 -13.811 5.975 1.00 94.75 102 ASP A N 1
ATOM 779 C CA . ASP A 1 102 ? -16.898 -14.630 6.220 1.00 94.75 102 ASP A CA 1
ATOM 780 C C . ASP A 1 102 ? -17.626 -14.153 7.490 1.00 94.75 102 ASP A C 1
ATOM 782 O O . ASP A 1 102 ? -17.308 -14.540 8.623 1.00 94.75 102 ASP A O 1
ATOM 786 N N . PHE A 1 103 ? -18.623 -13.288 7.297 1.00 93.12 103 PHE A N 1
ATOM 787 C CA . PHE A 1 103 ? -19.467 -12.766 8.373 1.00 93.12 103 PHE A CA 1
ATOM 788 C C . PHE A 1 103 ? -20.517 -13.762 8.887 1.00 93.12 103 PHE A C 1
ATOM 790 O O . PHE A 1 103 ? -21.116 -13.499 9.936 1.00 93.12 103 PHE A O 1
ATOM 797 N N . ASP A 1 104 ? -20.733 -14.895 8.213 1.00 93.19 104 ASP A N 1
ATOM 798 C CA . ASP A 1 104 ? -21.664 -15.938 8.656 1.00 93.19 104 ASP A CA 1
ATOM 799 C C . ASP A 1 104 ? -21.035 -16.841 9.729 1.00 93.19 104 ASP A C 1
ATOM 801 O O . ASP A 1 104 ? -21.740 -17.449 10.551 1.00 93.19 104 ASP A O 1
ATOM 805 N N . VAL A 1 105 ? -19.703 -16.869 9.815 1.00 94.44 105 VAL A N 1
ATOM 806 C CA . VAL A 1 105 ? -18.988 -17.494 10.930 1.00 94.44 105 VAL A CA 1
ATOM 807 C C . VAL A 1 105 ? -19.362 -16.801 12.243 1.00 94.44 105 VAL A C 1
ATOM 809 O O . VAL A 1 105 ? -19.146 -15.609 12.454 1.00 94.44 105 VAL A O 1
ATOM 812 N N . ALA A 1 106 ? -19.884 -17.580 13.198 1.00 94.94 106 ALA A N 1
ATOM 813 C CA . ALA A 1 106 ? -20.397 -17.060 14.469 1.00 94.94 106 ALA A CA 1
ATOM 814 C C . ALA A 1 106 ? -19.370 -16.231 15.270 1.00 94.94 106 ALA A C 1
ATOM 816 O O . ALA A 1 106 ? -19.754 -15.311 15.999 1.00 94.94 106 ALA A O 1
ATOM 817 N N . GLY A 1 107 ? -18.079 -16.561 15.149 1.00 96.19 107 GLY A N 1
ATOM 818 C CA . GLY A 1 107 ? -16.975 -15.790 15.727 1.00 96.19 107 GLY A CA 1
ATOM 819 C C . GLY A 1 107 ? -16.882 -14.392 15.117 1.00 96.19 107 GLY A C 1
ATOM 820 O O . GLY A 1 107 ? -17.018 -13.406 15.844 1.00 96.19 107 GLY A O 1
ATOM 821 N N . THR A 1 108 ? -16.768 -14.321 13.793 1.00 95.94 108 THR A N 1
ATOM 822 C CA . THR A 1 108 ? -16.727 -13.082 13.006 1.00 95.94 108 THR A CA 1
ATOM 823 C C . THR A 1 108 ? -17.973 -12.226 13.230 1.00 95.94 108 THR A C 1
ATOM 825 O O . THR A 1 108 ? -17.869 -11.052 13.586 1.00 95.94 108 THR A O 1
ATOM 828 N N . ALA A 1 109 ? -19.170 -12.818 13.166 1.00 95.81 109 ALA A N 1
ATOM 829 C CA . ALA A 1 109 ? -20.431 -12.118 13.424 1.00 95.81 109 ALA A CA 1
ATOM 830 C C . ALA A 1 109 ? -20.477 -11.481 14.826 1.00 95.81 109 ALA A C 1
ATOM 832 O O . ALA A 1 109 ? -21.024 -10.389 15.031 1.00 95.81 109 ALA A O 1
ATOM 833 N N . LYS A 1 110 ? -19.926 -12.176 15.829 1.00 97.75 110 LYS A N 1
ATOM 834 C CA . LYS A 1 110 ? -19.842 -11.677 17.205 1.00 97.75 110 LYS A CA 1
ATOM 835 C C . LYS A 1 110 ? -18.807 -10.558 17.327 1.00 97.75 110 LYS A C 1
ATOM 837 O O . LYS A 1 110 ? -19.098 -9.568 18.001 1.00 97.75 110 LYS A O 1
ATOM 842 N N . ALA A 1 111 ? -17.650 -10.698 16.685 1.00 97.50 111 ALA A N 1
ATOM 843 C CA . ALA A 1 111 ? -16.611 -9.675 16.630 1.00 97.50 111 ALA A CA 1
ATOM 844 C C . ALA A 1 111 ? -17.114 -8.384 15.973 1.00 97.50 111 ALA A C 1
ATOM 846 O O . ALA A 1 111 ? -16.969 -7.309 16.558 1.00 97.50 111 ALA A O 1
ATOM 847 N N . LEU A 1 112 ? -17.805 -8.488 14.834 1.00 96.94 112 LEU A N 1
ATOM 848 C CA . LEU A 1 112 ? -18.416 -7.349 14.149 1.00 96.94 112 LEU A CA 1
ATOM 849 C C . LEU A 1 112 ? -19.383 -6.596 15.073 1.00 96.94 112 LEU A C 1
ATOM 851 O O . LEU A 1 112 ? -19.294 -5.378 15.231 1.00 96.94 112 LEU A O 1
ATOM 855 N N . LYS A 1 113 ? -20.274 -7.319 15.766 1.00 97.19 113 LYS A N 1
ATOM 856 C CA . LYS A 1 113 ? -21.202 -6.714 16.739 1.00 97.19 113 LYS A CA 1
ATOM 857 C C . LYS A 1 113 ? -20.465 -6.035 17.891 1.00 97.19 113 LYS A C 1
ATOM 859 O O . LYS A 1 113 ? -20.823 -4.915 18.260 1.00 97.19 113 LYS A O 1
ATOM 864 N N . PHE A 1 114 ? -19.449 -6.697 18.444 1.00 97.94 114 PHE A N 1
ATOM 865 C CA . PHE A 1 114 ? -18.644 -6.182 19.550 1.00 97.94 114 PHE A CA 1
ATOM 866 C C . PHE A 1 114 ? -17.907 -4.887 19.174 1.00 97.94 114 PHE A C 1
ATOM 868 O O . PHE A 1 114 ? -17.935 -3.922 19.939 1.00 97.94 114 PHE A O 1
ATOM 875 N N . ASN A 1 115 ? -17.324 -4.836 17.975 1.00 98.12 115 ASN A N 1
ATOM 876 C CA . ASN A 1 115 ? -16.534 -3.704 17.492 1.00 98.12 115 ASN A CA 1
ATOM 877 C C . ASN A 1 115 ? -17.360 -2.621 16.773 1.00 98.12 115 ASN A C 1
ATOM 879 O O . ASN A 1 115 ? -16.840 -1.537 16.518 1.00 98.12 115 ASN A O 1
ATOM 883 N N . SER A 1 116 ? -18.651 -2.853 16.515 1.00 97.44 116 SER A N 1
ATOM 884 C CA . SER A 1 116 ? -19.530 -1.982 15.711 1.00 97.44 116 SER A CA 1
ATOM 885 C C . SER A 1 116 ? -19.461 -0.485 16.040 1.00 97.44 116 SER A C 1
ATOM 887 O O . SER A 1 116 ? -19.446 0.348 15.138 1.00 97.44 116 SER A O 1
ATOM 889 N N . LYS A 1 117 ? -19.392 -0.109 17.324 1.00 98.19 117 LYS A N 1
ATOM 890 C CA . LYS A 1 117 ? -19.270 1.302 17.722 1.00 98.19 117 LYS A CA 1
ATOM 891 C C . LYS A 1 117 ? -17.921 1.904 17.316 1.00 98.19 117 LYS A C 1
ATOM 893 O O . LYS A 1 117 ? -17.885 3.049 16.885 1.00 98.19 117 LYS A O 1
ATOM 898 N N . LYS A 1 118 ? -16.826 1.154 17.470 1.00 98.31 118 LYS A N 1
ATOM 899 C CA . LYS A 1 118 ? -15.486 1.609 17.077 1.00 98.31 118 LYS A CA 1
ATOM 900 C C . LYS A 1 118 ? -15.372 1.730 15.563 1.00 98.31 118 LYS A C 1
ATOM 902 O O . LYS A 1 118 ? -14.902 2.755 15.093 1.00 98.31 118 LYS A O 1
ATOM 907 N N . ILE A 1 119 ? -15.882 0.737 14.832 1.00 98.44 119 ILE A N 1
ATOM 908 C CA . ILE A 1 119 ? -15.941 0.755 13.364 1.00 98.44 119 ILE A CA 1
ATOM 909 C C . ILE A 1 119 ? -16.649 2.028 12.889 1.00 98.44 119 ILE A C 1
ATOM 911 O O . ILE A 1 119 ? -16.069 2.804 12.141 1.00 98.44 119 ILE A O 1
ATOM 915 N N . LYS A 1 120 ? -17.834 2.333 13.435 1.00 98.38 120 LYS A N 1
ATOM 916 C CA . LYS A 1 120 ? -18.569 3.567 13.103 1.00 98.38 120 LYS A CA 1
ATOM 917 C C . LYS A 1 120 ? -17.800 4.851 13.404 1.00 98.38 120 LYS A C 1
ATOM 919 O O . LYS A 1 120 ? -17.936 5.821 12.669 1.00 98.38 120 LYS A O 1
ATOM 924 N N . ASN A 1 121 ? -17.012 4.876 14.478 1.00 98.19 121 ASN A N 1
ATOM 925 C CA . ASN A 1 121 ? -16.174 6.033 14.780 1.00 98.19 121 ASN A CA 1
ATOM 926 C C . ASN A 1 121 ? -15.066 6.201 13.730 1.00 98.19 121 ASN A C 1
ATOM 928 O O . ASN A 1 121 ? -14.845 7.317 13.281 1.00 98.19 121 ASN A O 1
ATOM 932 N N . PHE A 1 122 ? -14.409 5.113 13.314 1.00 98.31 122 PHE A N 1
ATOM 933 C CA . PHE A 1 122 ? -13.381 5.157 12.269 1.00 98.31 122 PHE A CA 1
ATOM 934 C C . PHE A 1 122 ? -13.951 5.462 10.878 1.00 98.31 122 PHE A C 1
ATOM 936 O O . PHE A 1 122 ? -13.299 6.151 10.104 1.00 98.31 122 PHE A O 1
ATOM 943 N N . GLN A 1 123 ? -15.173 5.014 10.579 1.00 98.31 123 GLN A N 1
ATOM 944 C CA . GLN A 1 123 ? -15.892 5.367 9.346 1.00 98.31 123 GLN A CA 1
ATOM 945 C C . GLN A 1 123 ? -16.249 6.861 9.287 1.00 98.31 123 GLN A C 1
ATOM 947 O O . GLN A 1 123 ? -16.368 7.428 8.206 1.00 98.31 123 GLN A O 1
ATOM 952 N N . ALA A 1 124 ? -16.440 7.504 10.443 1.00 97.50 124 ALA A N 1
ATOM 953 C CA . ALA A 1 124 ? -16.752 8.929 10.539 1.00 97.50 124 ALA A CA 1
ATOM 954 C C . ALA A 1 124 ? -15.508 9.831 10.634 1.00 97.50 124 ALA A C 1
ATOM 956 O O . ALA A 1 124 ? -15.644 11.047 10.512 1.00 97.50 124 ALA A O 1
ATOM 957 N N . ALA A 1 125 ? -14.335 9.251 10.887 1.00 96.38 125 ALA A N 1
ATOM 958 C CA . ALA A 1 125 ? -13.078 9.967 11.044 1.00 96.38 125 ALA A CA 1
ATOM 959 C C . ALA A 1 125 ? -12.305 9.996 9.719 1.00 96.38 125 ALA A C 1
ATOM 961 O O . ALA A 1 125 ? -12.323 9.023 8.962 1.00 96.38 125 ALA A O 1
ATOM 962 N N . ALA A 1 126 ? -11.631 11.104 9.436 1.00 95.06 126 ALA A N 1
ATOM 963 C CA . ALA A 1 126 ? -10.943 11.345 8.169 1.00 95.06 126 ALA A CA 1
ATOM 964 C C . ALA A 1 126 ? -9.463 11.688 8.388 1.00 95.06 126 ALA A C 1
ATOM 966 O O . ALA A 1 126 ? -8.966 11.641 9.513 1.00 95.06 126 ALA A O 1
ATOM 967 N N . GLU A 1 127 ? -8.764 12.055 7.310 1.00 94.06 127 GLU A N 1
ATOM 968 C CA . GLU A 1 127 ? -7.350 12.441 7.367 1.00 94.06 127 GLU A CA 1
ATOM 969 C C . GLU A 1 127 ? -7.036 13.439 8.497 1.00 94.06 127 GLU A C 1
ATOM 971 O O . GLU A 1 127 ? -6.112 13.140 9.238 1.00 94.06 127 GLU A O 1
ATOM 976 N N . PRO A 1 128 ? -7.823 14.500 8.781 1.00 93.44 128 PRO A N 1
ATOM 977 C CA . PRO A 1 128 ? -7.536 15.424 9.887 1.00 93.44 128 PRO A CA 1
ATOM 978 C C . PRO A 1 128 ? -7.555 14.810 11.299 1.00 93.44 128 PRO A C 1
ATOM 980 O O . PRO A 1 128 ? -6.949 15.348 12.230 1.00 93.44 128 PRO A O 1
ATOM 983 N N . ASP A 1 129 ? -8.280 13.704 11.478 1.00 94.50 129 ASP A N 1
ATOM 984 C CA . ASP A 1 129 ? -8.349 12.957 12.738 1.00 94.50 129 ASP A CA 1
ATOM 985 C C . ASP A 1 129 ? -7.155 11.996 12.900 1.00 94.50 129 ASP A C 1
ATOM 987 O O . ASP A 1 129 ? -6.908 11.490 13.996 1.00 94.50 129 ASP A O 1
ATOM 991 N N . TRP A 1 130 ? -6.409 11.760 11.814 1.00 95.25 130 TRP A N 1
ATOM 992 C CA . TRP A 1 130 ? -5.173 10.977 11.771 1.00 95.25 130 TRP A CA 1
ATOM 993 C C . TRP A 1 130 ? -3.913 11.848 11.628 1.00 95.25 130 TRP A C 1
ATOM 995 O O . TRP A 1 130 ? -2.869 11.530 12.182 1.00 95.25 130 TRP A O 1
ATOM 1005 N N . TYR A 1 131 ? -4.001 12.946 10.883 1.00 80.81 131 TYR A N 1
ATOM 1006 C CA . TYR A 1 131 ? -2.957 13.902 10.546 1.00 80.81 131 TYR A CA 1
ATOM 1007 C C . TYR A 1 131 ? -3.428 15.308 10.912 1.00 80.81 131 TYR A C 1
ATOM 1009 O O . TYR A 1 131 ? -4.424 15.805 10.411 1.00 80.81 131 TYR A O 1
ATOM 1017 N N . GLY A 1 132 ? -2.690 15.994 11.780 1.00 74.38 132 GLY A N 1
ATOM 1018 C CA . GLY A 1 132 ? -2.946 17.406 12.077 1.00 74.38 132 GLY A CA 1
ATOM 1019 C C . GLY A 1 132 ? -2.735 17.758 13.541 1.00 74.38 132 GLY A C 1
ATOM 1020 O O . GLY A 1 132 ? -2.031 18.720 13.837 1.00 74.38 132 GLY A O 1
ATOM 1021 N N . GLY A 1 133 ? -3.303 16.966 14.455 1.00 78.19 133 GLY A N 1
ATOM 1022 C CA . GLY A 1 133 ? -3.204 17.196 15.905 1.00 78.19 133 GLY A CA 1
ATOM 1023 C C . GLY A 1 133 ? -2.743 15.997 16.733 1.00 78.19 133 GLY A C 1
ATOM 1024 O O . GLY A 1 133 ? -2.481 16.157 17.923 1.00 78.19 133 GLY A O 1
ATOM 1025 N N . THR A 1 134 ? -2.645 14.816 16.128 1.00 91.50 134 THR A N 1
ATOM 1026 C CA . THR A 1 134 ? -2.234 13.581 16.798 1.00 91.50 134 THR A CA 1
ATOM 1027 C C . THR A 1 134 ? -0.716 13.447 16.851 1.00 91.50 134 THR A C 1
ATOM 1029 O O . THR A 1 134 ? -0.001 13.729 15.889 1.00 91.50 134 THR A O 1
ATOM 1032 N N . THR A 1 135 ? -0.222 12.948 17.972 1.00 94.88 135 THR A N 1
ATOM 1033 C CA . THR A 1 135 ? 1.161 12.512 18.173 1.00 94.88 135 THR A CA 1
ATOM 1034 C C . THR A 1 135 ? 1.404 11.125 17.574 1.00 94.88 135 THR A C 1
ATOM 1036 O O . THR A 1 135 ? 0.467 10.364 17.329 1.00 94.88 135 THR A O 1
ATOM 1039 N N . ASP A 1 136 ? 2.673 10.752 17.400 1.00 94.31 136 ASP A N 1
ATOM 1040 C CA . ASP A 1 136 ? 3.055 9.405 16.947 1.00 94.31 136 ASP A CA 1
ATOM 1041 C C . ASP A 1 136 ? 2.467 8.324 17.858 1.00 94.31 136 ASP A C 1
ATOM 1043 O O . ASP A 1 136 ? 1.819 7.399 17.386 1.00 94.31 136 ASP A O 1
ATOM 1047 N N . ASN A 1 137 ? 2.564 8.502 19.178 1.00 96.81 137 ASN A N 1
ATOM 1048 C CA . ASN A 1 137 ? 1.997 7.562 20.149 1.00 96.81 137 ASN A CA 1
ATOM 1049 C C . ASN A 1 137 ? 0.472 7.412 20.030 1.00 96.81 137 ASN A C 1
ATOM 1051 O O . ASN A 1 137 ? -0.064 6.330 20.276 1.00 96.81 137 ASN A O 1
ATOM 1055 N N . GLU A 1 138 ? -0.241 8.484 19.682 1.00 97.06 138 GLU A N 1
ATOM 1056 C CA . GLU A 1 138 ? -1.685 8.419 19.446 1.00 97.06 138 GLU A CA 1
ATOM 1057 C C . GLU A 1 138 ? -1.996 7.637 18.170 1.00 97.06 138 GLU A C 1
ATOM 1059 O O . GLU A 1 138 ? -2.850 6.751 18.211 1.00 97.06 138 GLU A O 1
ATOM 1064 N N . ARG A 1 139 ? -1.256 7.878 17.081 1.00 97.31 139 ARG A N 1
ATOM 1065 C CA . ARG A 1 139 ? -1.403 7.124 15.826 1.00 97.31 139 ARG A CA 1
ATOM 1066 C C . ARG A 1 139 ? -1.068 5.644 15.996 1.00 97.31 139 ARG A C 1
ATOM 1068 O O . ARG A 1 139 ? -1.855 4.807 15.569 1.00 97.31 139 ARG A O 1
ATOM 1075 N N . ILE A 1 140 ? 0.009 5.316 16.713 1.00 97.88 140 ILE A N 1
ATOM 1076 C CA . ILE A 1 140 ? 0.392 3.934 17.055 1.00 97.88 140 ILE A CA 1
ATOM 1077 C C . ILE A 1 140 ? -0.747 3.226 17.792 1.00 97.88 140 ILE A C 1
ATOM 1079 O O . ILE A 1 140 ? -1.090 2.077 17.506 1.00 97.88 140 ILE A O 1
ATOM 1083 N N . LYS A 1 141 ? -1.376 3.922 18.746 1.00 97.88 141 LYS A N 1
ATOM 1084 C CA . LYS A 1 141 ? -2.502 3.372 19.498 1.00 97.88 141 LYS A CA 1
ATOM 1085 C C . LYS A 1 141 ? -3.725 3.149 18.605 1.00 97.88 141 LYS A C 1
ATOM 1087 O O . LYS A 1 141 ? -4.339 2.090 18.703 1.00 97.88 141 LYS A O 1
ATOM 1092 N N . LEU A 1 142 ? -4.075 4.113 17.752 1.00 97.56 142 LEU A N 1
ATOM 1093 C CA . LEU A 1 142 ? -5.184 3.972 16.801 1.00 97.56 142 LEU A CA 1
ATOM 1094 C C . LEU A 1 142 ? -4.931 2.827 15.810 1.00 97.56 142 LEU A C 1
ATOM 1096 O O . LEU A 1 142 ? -5.828 2.016 15.590 1.00 97.56 142 LEU A O 1
ATOM 1100 N N . GLY A 1 143 ? -3.706 2.710 15.292 1.00 97.94 143 GLY A N 1
ATOM 1101 C CA . GLY A 1 143 ? -3.275 1.602 14.440 1.00 97.94 143 GLY A CA 1
ATOM 1102 C C . GLY A 1 143 ? -3.436 0.251 15.135 1.00 97.94 143 GLY A C 1
ATOM 1103 O O . GLY A 1 143 ? -4.076 -0.647 14.595 1.00 97.94 143 GLY A O 1
ATOM 1104 N N . GLY A 1 144 ? -2.979 0.133 16.385 1.00 98.38 144 GLY A N 1
ATOM 1105 C CA . GLY A 1 144 ? -3.187 -1.072 17.193 1.00 98.38 144 GLY A CA 1
ATOM 1106 C C . GLY A 1 144 ? -4.666 -1.407 17.437 1.00 98.38 144 GLY A C 1
ATOM 1107 O O . GLY A 1 144 ? -5.040 -2.580 17.476 1.00 98.38 144 GLY A O 1
ATOM 1108 N N . GLU A 1 145 ? -5.533 -0.399 17.576 1.00 98.44 145 GLU A N 1
ATOM 1109 C CA . GLU A 1 145 ? -6.979 -0.622 17.673 1.00 98.44 145 GLU A CA 1
ATOM 1110 C C . GLU A 1 145 ? -7.581 -1.136 16.357 1.00 98.44 145 GLU A C 1
ATOM 1112 O O . GLU A 1 145 ? -8.402 -2.053 16.408 1.00 98.44 145 GLU A O 1
ATOM 1117 N N . LEU A 1 146 ? -7.165 -0.599 15.206 1.00 98.62 146 LEU A N 1
ATOM 1118 C CA . LEU A 1 146 ? -7.592 -1.071 13.884 1.00 98.62 146 LEU A CA 1
ATOM 1119 C C . LEU A 1 146 ? -7.135 -2.512 13.637 1.00 98.62 146 LEU A C 1
ATOM 1121 O O . LEU A 1 146 ? -7.983 -3.362 13.366 1.00 98.62 146 LEU A O 1
ATOM 1125 N N . ILE A 1 147 ? -5.845 -2.810 13.842 1.00 98.44 147 ILE A N 1
ATOM 1126 C CA . ILE A 1 147 ? -5.285 -4.170 13.750 1.00 98.44 147 ILE A CA 1
ATOM 1127 C C . ILE A 1 147 ? -6.124 -5.143 14.573 1.00 98.44 147 ILE A C 1
ATOM 1129 O O . ILE A 1 147 ? -6.554 -6.183 14.079 1.00 98.44 147 ILE A O 1
ATOM 1133 N N . LYS A 1 148 ? -6.420 -4.790 15.830 1.00 98.44 148 LYS A N 1
ATOM 1134 C CA . LYS A 1 148 ? -7.180 -5.674 16.711 1.00 98.44 148 LYS A CA 1
ATOM 1135 C C . LYS A 1 148 ? -8.590 -5.949 16.189 1.00 98.44 148 LYS A C 1
ATOM 1137 O O . LYS A 1 148 ? -9.069 -7.072 16.337 1.00 98.44 148 LYS A O 1
ATOM 1142 N N . ILE A 1 149 ? -9.256 -4.942 15.621 1.00 98.44 149 ILE A N 1
ATOM 1143 C CA . ILE A 1 149 ? -10.593 -5.100 15.039 1.00 98.44 149 ILE A CA 1
ATOM 1144 C C . ILE A 1 149 ? -10.534 -6.036 13.828 1.00 98.44 149 ILE A C 1
ATOM 1146 O O . ILE A 1 149 ? -11.337 -6.962 13.762 1.00 98.44 149 ILE A O 1
ATOM 1150 N N . PHE A 1 150 ? -9.598 -5.822 12.902 1.00 98.38 150 PHE A N 1
ATOM 1151 C CA . PHE A 1 150 ? -9.461 -6.647 11.699 1.00 98.38 150 PHE A CA 1
ATOM 1152 C C . PHE A 1 150 ? -9.046 -8.089 12.023 1.00 98.38 150 PHE A C 1
ATOM 1154 O O . PHE A 1 150 ? -9.668 -9.024 11.524 1.0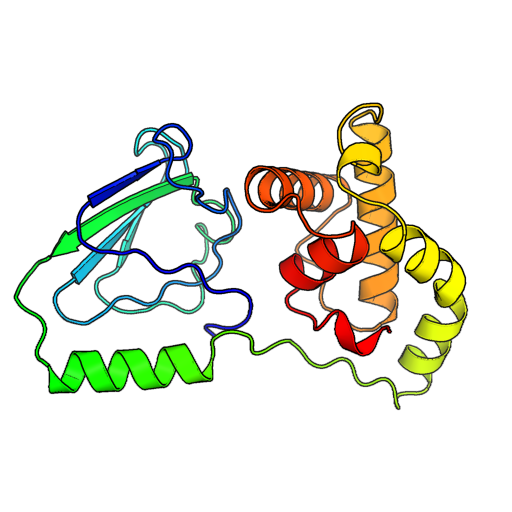0 98.38 150 PHE A O 1
ATOM 1161 N N . SER A 1 151 ? -8.115 -8.282 12.958 1.00 97.69 151 SER A N 1
ATOM 1162 C CA . SER A 1 151 ? -7.750 -9.608 13.469 1.00 97.69 151 SER A CA 1
ATOM 1163 C C . SER A 1 151 ? -8.944 -10.332 14.113 1.00 97.69 151 SER A C 1
ATOM 1165 O O . SER A 1 151 ? -9.172 -11.513 13.855 1.00 97.69 151 SER A O 1
ATOM 1167 N N . ASP A 1 152 ? -9.786 -9.627 14.885 1.00 97.44 152 ASP A N 1
ATOM 1168 C CA . ASP A 1 152 ? -11.029 -10.201 15.433 1.00 97.44 152 ASP A CA 1
ATOM 1169 C C . ASP A 1 152 ? -12.037 -10.610 14.348 1.00 97.44 152 ASP A C 1
ATOM 1171 O O . ASP A 1 152 ? -12.884 -11.475 14.588 1.00 97.44 152 ASP A O 1
ATOM 1175 N N . LEU A 1 153 ? -11.964 -9.981 13.175 1.00 97.50 153 LEU A N 1
ATOM 1176 C CA . LEU A 1 153 ? -12.765 -10.305 11.996 1.00 97.50 153 LEU A CA 1
ATOM 1177 C C . LEU A 1 153 ? -12.130 -11.403 11.127 1.00 97.50 153 LEU A C 1
ATOM 1179 O O . LEU A 1 153 ? -12.725 -11.787 10.126 1.00 97.50 153 LEU A O 1
ATOM 1183 N N . GLY A 1 154 ? -10.970 -11.938 11.516 1.00 95.75 154 GLY A N 1
ATOM 1184 C CA . GLY A 1 154 ? -10.284 -13.012 10.795 1.00 95.75 154 GLY A CA 1
ATOM 1185 C C . GLY A 1 154 ? -9.394 -12.541 9.644 1.00 95.75 154 GLY A C 1
ATOM 1186 O O . GLY A 1 154 ? -8.955 -13.374 8.858 1.00 95.75 154 GLY A O 1
ATOM 1187 N N . VAL A 1 155 ? -9.124 -11.239 9.543 1.00 96.25 155 VAL A N 1
ATOM 1188 C CA . VAL A 1 155 ? -8.165 -10.688 8.578 1.00 96.25 155 VAL A CA 1
ATOM 1189 C C . VAL A 1 155 ? -6.746 -10.929 9.088 1.00 96.25 155 VAL A C 1
ATOM 1191 O O . VAL A 1 155 ? -6.475 -10.728 10.274 1.00 96.25 155 VAL A O 1
ATOM 1194 N N . ASP A 1 156 ? -5.848 -11.345 8.195 1.00 94.25 156 ASP A N 1
ATOM 1195 C CA . ASP A 1 156 ? -4.427 -11.480 8.511 1.00 94.25 156 ASP A CA 1
ATOM 1196 C C . ASP A 1 156 ? -3.793 -10.096 8.698 1.00 94.25 156 ASP A C 1
ATOM 1198 O O . ASP A 1 156 ? -3.833 -9.236 7.817 1.00 94.25 156 ASP A O 1
ATOM 1202 N N . THR A 1 157 ? -3.232 -9.880 9.882 1.00 95.75 157 THR A N 1
ATOM 1203 C CA . THR A 1 157 ? -2.569 -8.635 10.271 1.00 95.75 157 THR A CA 1
ATOM 1204 C C . THR A 1 157 ? -1.192 -8.897 10.876 1.00 95.75 157 THR A C 1
ATOM 1206 O O . THR A 1 157 ? -0.647 -8.007 11.523 1.00 95.75 157 THR A O 1
ATOM 1209 N N . ASP A 1 158 ? -0.645 -10.107 10.731 1.00 93.56 158 ASP A N 1
ATOM 1210 C CA . ASP A 1 158 ? 0.558 -10.538 11.458 1.00 93.56 158 ASP A CA 1
ATOM 1211 C C . ASP A 1 158 ? 1.826 -9.784 11.017 1.00 93.56 158 ASP A C 1
ATOM 1213 O O . ASP A 1 158 ? 2.781 -9.668 11.786 1.00 93.56 158 ASP A O 1
ATOM 1217 N N . ASP A 1 159 ? 1.799 -9.197 9.818 1.00 89.19 159 ASP A N 1
ATOM 1218 C CA . ASP A 1 159 ? 2.838 -8.302 9.296 1.00 89.19 159 ASP A CA 1
ATOM 1219 C C . ASP A 1 159 ? 2.916 -6.955 10.037 1.00 89.19 159 ASP A C 1
ATOM 1221 O O . ASP A 1 159 ? 3.855 -6.184 9.822 1.00 89.19 159 ASP A O 1
ATOM 1225 N N . PHE A 1 160 ? 1.925 -6.639 10.875 1.00 94.75 160 PHE A N 1
ATOM 1226 C CA . PHE A 1 160 ? 1.761 -5.322 11.464 1.00 94.75 160 PHE A CA 1
ATOM 1227 C C . PHE A 1 160 ? 1.754 -5.340 12.993 1.00 94.75 160 PHE A C 1
ATOM 1229 O O . PHE A 1 160 ? 1.013 -6.064 13.658 1.00 94.75 160 PHE A O 1
ATOM 1236 N N . ASP A 1 161 ? 2.509 -4.405 13.555 1.00 96.56 161 ASP A N 1
ATOM 1237 C CA . ASP A 1 161 ? 2.277 -3.852 14.881 1.00 96.56 161 ASP A CA 1
ATOM 1238 C C . ASP A 1 161 ? 1.689 -2.433 14.780 1.00 96.56 161 ASP A C 1
ATOM 1240 O O . ASP A 1 161 ? 1.484 -1.884 13.695 1.00 96.56 161 ASP A O 1
ATOM 1244 N N . GLY A 1 162 ? 1.384 -1.822 15.928 1.00 96.50 162 GLY A N 1
ATOM 1245 C CA . GLY A 1 162 ? 0.787 -0.485 15.945 1.00 96.50 162 GLY A CA 1
ATOM 1246 C C . GLY A 1 162 ? 1.647 0.584 15.263 1.00 96.50 162 GLY A C 1
ATOM 1247 O O . GLY A 1 162 ? 1.089 1.531 14.719 1.00 96.50 162 GLY A O 1
ATOM 1248 N N . ASP A 1 163 ? 2.973 0.437 15.274 1.00 97.00 163 ASP A N 1
ATOM 1249 C CA . ASP A 1 163 ? 3.913 1.405 14.700 1.00 97.00 163 ASP A CA 1
ATOM 1250 C C . ASP A 1 163 ? 4.012 1.258 13.186 1.00 97.00 163 ASP A C 1
ATOM 1252 O O . ASP A 1 163 ? 3.696 2.182 12.435 1.00 97.00 163 ASP A O 1
ATOM 1256 N N . THR A 1 164 ? 4.312 0.050 12.728 1.00 95.75 164 THR A N 1
ATOM 1257 C CA . THR A 1 164 ? 4.373 -0.297 11.303 1.00 95.75 164 THR A CA 1
ATOM 1258 C C . THR A 1 164 ? 3.043 -0.049 10.588 1.00 95.75 164 THR A C 1
ATOM 1260 O O . THR A 1 164 ? 3.037 0.483 9.477 1.00 95.75 164 THR A O 1
ATOM 1263 N N . PHE A 1 165 ? 1.902 -0.331 11.226 1.00 97.00 165 PHE A N 1
ATOM 1264 C CA . PHE A 1 165 ? 0.595 -0.013 10.646 1.00 97.00 165 PHE A CA 1
ATOM 1265 C C . PHE A 1 165 ? 0.317 1.484 10.627 1.00 97.00 165 PHE A C 1
ATOM 1267 O O . PHE A 1 165 ? -0.237 1.997 9.656 1.00 97.00 165 PHE A O 1
ATOM 1274 N N . ALA A 1 166 ? 0.714 2.211 11.676 1.00 96.62 166 ALA A N 1
ATOM 1275 C CA . ALA A 1 166 ? 0.568 3.656 11.672 1.00 96.62 166 ALA A CA 1
ATOM 1276 C C . ALA A 1 166 ? 1.419 4.302 10.569 1.00 96.62 166 ALA A C 1
ATOM 1278 O O . ALA A 1 166 ? 0.949 5.225 9.904 1.00 96.62 166 ALA A O 1
ATOM 1279 N N . GLN A 1 167 ? 2.622 3.780 10.323 1.00 94.56 167 GLN A N 1
ATOM 1280 C CA . GLN A 1 167 ? 3.474 4.198 9.214 1.00 94.56 167 GLN A CA 1
ATOM 1281 C C . GLN A 1 167 ? 2.860 3.854 7.846 1.00 94.56 167 GLN A C 1
ATOM 1283 O O . GLN A 1 167 ? 2.891 4.687 6.942 1.00 94.56 167 GLN A O 1
ATOM 1288 N N . ALA A 1 168 ? 2.237 2.683 7.694 1.00 94.50 168 ALA A N 1
ATOM 1289 C CA . ALA A 1 168 ? 1.527 2.324 6.464 1.00 94.50 168 ALA A CA 1
ATOM 1290 C C . ALA A 1 168 ? 0.326 3.252 6.202 1.00 94.50 168 ALA A C 1
ATOM 1292 O O . ALA A 1 168 ? 0.170 3.766 5.097 1.00 94.50 168 ALA A O 1
ATOM 1293 N N . MET A 1 169 ? -0.475 3.545 7.231 1.00 95.19 169 MET A N 1
ATOM 1294 C CA . MET A 1 169 ? -1.564 4.531 7.165 1.00 95.19 169 MET A CA 1
ATOM 1295 C C . MET A 1 169 ? -1.047 5.925 6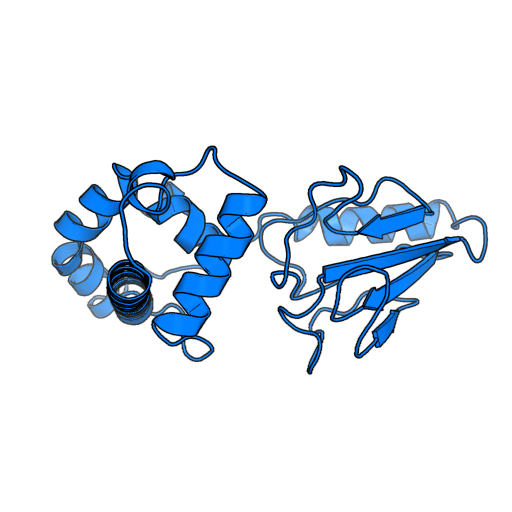.803 1.00 95.19 169 MET A C 1
ATOM 1297 O O . MET A 1 169 ? -1.657 6.618 5.991 1.00 95.19 169 MET A O 1
ATOM 1301 N N . ASN A 1 170 ? 0.089 6.327 7.375 1.00 92.94 170 ASN A N 1
ATOM 1302 C CA . ASN A 1 170 ? 0.742 7.595 7.074 1.00 92.94 170 ASN A CA 1
ATOM 1303 C C . ASN A 1 170 ? 1.107 7.703 5.586 1.00 92.94 170 ASN A C 1
ATOM 1305 O O . ASN A 1 170 ? 0.717 8.672 4.933 1.00 92.94 170 ASN A O 1
ATOM 1309 N N . ASN A 1 171 ? 1.796 6.688 5.061 1.00 91.19 171 ASN A N 1
ATOM 1310 C CA . ASN A 1 171 ? 2.203 6.610 3.661 1.00 91.19 171 ASN A CA 1
ATOM 1311 C C . ASN A 1 171 ? 0.995 6.558 2.713 1.00 91.19 171 ASN A C 1
ATOM 1313 O O . ASN A 1 171 ? 0.995 7.193 1.659 1.00 91.19 171 ASN A O 1
ATOM 1317 N N . PHE A 1 172 ? -0.062 5.839 3.099 1.00 90.25 172 PHE A N 1
ATOM 1318 C CA . PHE A 1 172 ? -1.295 5.770 2.323 1.00 90.25 172 PHE A CA 1
ATOM 1319 C C . PHE A 1 172 ? -1.973 7.136 2.216 1.00 90.25 172 PHE A C 1
ATOM 1321 O O . PHE A 1 172 ? -2.399 7.537 1.138 1.00 90.25 172 PHE A O 1
ATOM 1328 N N . TYR A 1 173 ? -2.052 7.879 3.316 1.00 90.00 173 TYR A N 1
ATOM 1329 C CA . TYR A 1 173 ? -2.653 9.210 3.330 1.00 90.00 173 TYR A CA 1
ATOM 1330 C C . TYR A 1 173 ? -1.815 10.258 2.596 1.00 90.00 173 TYR A C 1
ATOM 1332 O O . TYR A 1 173 ? -2.389 11.199 2.055 1.00 90.00 173 TYR A O 1
ATOM 1340 N N . ASP A 1 174 ? -0.495 10.106 2.497 1.00 86.38 174 ASP A N 1
ATOM 1341 C CA . ASP A 1 174 ? 0.303 10.957 1.605 1.00 86.38 174 ASP A CA 1
ATOM 1342 C C . ASP A 1 174 ? -0.114 10.794 0.133 1.00 86.38 174 ASP A C 1
ATOM 1344 O O . ASP A 1 174 ? -0.022 11.749 -0.640 1.00 86.38 174 ASP A O 1
ATOM 1348 N N . TRP A 1 175 ? -0.667 9.630 -0.221 1.00 84.75 175 TRP A N 1
ATOM 1349 C CA . TRP A 1 175 ? -1.161 9.293 -1.553 1.00 84.75 175 TRP A CA 1
ATOM 1350 C C . TRP A 1 175 ? -2.670 9.556 -1.763 1.00 84.75 175 TRP A C 1
ATOM 1352 O O . TRP A 1 175 ? -3.066 10.137 -2.775 1.00 84.75 175 TRP A O 1
ATOM 1362 N N . ARG A 1 176 ? -3.537 9.153 -0.824 1.00 85.88 176 ARG A N 1
ATOM 1363 C CA . ARG A 1 176 ? -5.012 9.207 -0.918 1.00 85.88 176 ARG A CA 1
ATOM 1364 C C . ARG A 1 176 ? -5.626 9.805 0.352 1.00 85.88 176 ARG A C 1
ATOM 1366 O O . ARG A 1 176 ? -5.723 9.145 1.381 1.00 85.88 176 ARG A O 1
ATOM 1373 N N . LYS A 1 177 ? -6.090 11.059 0.264 1.00 89.62 177 LYS A N 1
ATOM 1374 C CA . LYS A 1 177 ? -6.651 11.844 1.395 1.00 89.62 177 LYS A CA 1
ATOM 1375 C C . LYS A 1 177 ? -8.176 11.912 1.438 1.00 89.62 177 LYS A C 1
ATOM 1377 O O . LYS A 1 177 ? -8.747 12.505 2.346 1.00 89.62 177 LYS A O 1
ATOM 1382 N N . ASP A 1 178 ? -8.837 11.346 0.439 1.00 91.88 178 ASP A N 1
ATOM 1383 C CA . ASP A 1 178 ? -10.290 11.376 0.251 1.00 91.88 178 ASP A CA 1
ATOM 1384 C C . ASP A 1 178 ? -11.045 10.330 1.086 1.00 91.88 178 ASP A C 1
ATOM 1386 O O . ASP A 1 178 ? -12.271 10.395 1.172 1.00 91.88 178 ASP A O 1
ATOM 1390 N N . LEU A 1 179 ? -10.331 9.378 1.693 1.00 93.75 179 LEU A N 1
ATOM 1391 C CA . LEU A 1 179 ? -10.912 8.245 2.410 1.00 93.75 179 LEU A CA 1
ATOM 1392 C C . LEU A 1 179 ? -11.002 8.470 3.927 1.00 93.75 179 LEU A C 1
ATOM 1394 O O . LEU A 1 179 ? -10.185 9.167 4.539 1.00 93.75 179 LEU A O 1
ATOM 1398 N N . SER A 1 180 ? -11.998 7.826 4.544 1.00 96.88 180 SER A N 1
ATOM 1399 C CA . SER A 1 180 ? -12.085 7.714 6.004 1.00 96.88 180 SER A CA 1
ATOM 1400 C C . SER A 1 180 ? -10.931 6.873 6.563 1.00 96.88 180 SER A C 1
ATOM 1402 O O . SER A 1 180 ? -10.307 6.104 5.833 1.00 96.88 180 SER A O 1
ATOM 1404 N N . ILE A 1 181 ? -10.661 6.972 7.869 1.00 97.31 181 ILE A N 1
ATOM 1405 C CA . ILE A 1 181 ? -9.642 6.136 8.534 1.00 97.31 181 ILE A CA 1
ATOM 1406 C C . ILE A 1 181 ? -9.971 4.652 8.357 1.00 97.31 181 ILE A C 1
ATOM 1408 O O . ILE A 1 181 ? -9.073 3.842 8.130 1.00 97.31 181 ILE A O 1
ATOM 1412 N N . TRP A 1 182 ? -11.255 4.295 8.437 1.00 98.00 182 TRP A N 1
ATOM 1413 C CA . TRP A 1 182 ? -11.697 2.921 8.213 1.00 98.00 182 TRP A CA 1
ATOM 1414 C C . TRP A 1 182 ? -11.437 2.458 6.779 1.00 98.00 182 TRP A C 1
ATOM 1416 O O . TRP A 1 182 ? -10.831 1.408 6.586 1.00 98.00 182 TRP A O 1
ATOM 1426 N N . ASP A 1 183 ? -11.841 3.248 5.784 1.00 96.56 183 ASP A N 1
ATOM 1427 C CA . ASP A 1 183 ? -11.700 2.859 4.379 1.00 96.56 183 ASP A CA 1
ATOM 1428 C C . ASP A 1 183 ? -10.222 2.764 3.972 1.00 96.56 183 ASP A C 1
ATOM 1430 O O . ASP A 1 183 ? -9.846 1.822 3.278 1.00 96.56 183 ASP A O 1
ATOM 1434 N N . SER A 1 184 ? -9.362 3.667 4.460 1.00 95.25 184 SER A N 1
ATOM 1435 C CA . SER A 1 184 ? -7.908 3.577 4.264 1.00 95.25 184 SER A CA 1
ATOM 1436 C C . SER A 1 184 ? -7.330 2.286 4.854 1.00 95.25 184 SER A C 1
ATOM 1438 O O . SER A 1 184 ? -6.557 1.594 4.191 1.00 95.25 184 SER A O 1
ATOM 1440 N N . ALA A 1 185 ? -7.743 1.914 6.070 1.00 96.56 185 ALA A N 1
ATOM 1441 C CA . ALA A 1 185 ? -7.310 0.668 6.700 1.00 96.56 185 ALA A CA 1
ATOM 1442 C C . ALA A 1 185 ? -7.814 -0.570 5.938 1.00 96.56 185 ALA A C 1
ATOM 1444 O O . ALA A 1 185 ? -7.057 -1.524 5.756 1.00 96.56 185 ALA A O 1
ATOM 1445 N N . CYS A 1 186 ? -9.054 -0.538 5.438 1.00 96.06 186 CYS A N 1
ATOM 1446 C CA . CYS A 1 186 ? -9.594 -1.579 4.567 1.00 96.06 186 CYS A CA 1
ATOM 1447 C C . CYS A 1 186 ? -8.751 -1.743 3.294 1.00 96.06 186 CYS A C 1
ATOM 1449 O O . CYS A 1 186 ? -8.376 -2.862 2.956 1.00 96.06 186 CYS A O 1
ATOM 1451 N N . MET A 1 187 ? -8.395 -0.643 2.623 1.00 92.56 187 MET A N 1
ATOM 1452 C CA . MET A 1 187 ? -7.555 -0.690 1.419 1.00 92.56 187 MET A CA 1
ATOM 1453 C C . MET A 1 187 ? -6.160 -1.257 1.701 1.00 92.56 187 MET A C 1
ATOM 1455 O O . MET A 1 187 ? -5.686 -2.090 0.930 1.00 92.56 187 MET A O 1
ATOM 1459 N N . LEU A 1 188 ? -5.521 -0.862 2.807 1.00 92.62 188 LEU A N 1
ATOM 1460 C CA . LEU A 1 188 ? -4.199 -1.374 3.195 1.00 92.62 188 LEU A CA 1
ATOM 1461 C C . LEU A 1 188 ? -4.194 -2.875 3.499 1.00 92.62 188 LEU A C 1
ATOM 1463 O O . LEU A 1 188 ? -3.226 -3.566 3.179 1.00 92.62 188 LEU A O 1
ATOM 1467 N N . LEU A 1 189 ? -5.268 -3.376 4.110 1.00 94.06 189 LEU A N 1
ATOM 1468 C CA . LEU A 1 189 ? -5.443 -4.793 4.434 1.00 94.06 189 LEU A CA 1
ATOM 1469 C C . LEU A 1 189 ? -6.118 -5.586 3.309 1.00 94.06 189 LEU A C 1
ATOM 1471 O O . LEU A 1 189 ? -6.444 -6.754 3.493 1.00 94.06 189 LEU A O 1
ATOM 1475 N N . ASN A 1 190 ? -6.320 -4.959 2.147 1.00 93.62 190 ASN A N 1
ATOM 1476 C CA . ASN A 1 190 ? -6.994 -5.543 0.997 1.00 93.62 190 ASN A CA 1
ATOM 1477 C C . ASN A 1 190 ? -8.383 -6.133 1.319 1.00 93.62 190 ASN A C 1
ATOM 1479 O O . ASN A 1 190 ? -8.726 -7.204 0.837 1.00 93.62 190 ASN A O 1
ATOM 1483 N N . VAL A 1 191 ? -9.207 -5.449 2.109 1.00 95.31 191 VAL A N 1
ATOM 1484 C CA . VAL A 1 191 ? -10.597 -5.854 2.385 1.00 95.31 191 VAL A CA 1
ATOM 1485 C C . VAL A 1 191 ? -11.583 -4.823 1.844 1.00 95.31 191 VAL A C 1
ATOM 1487 O O . VAL A 1 191 ? -11.265 -3.636 1.748 1.00 95.31 191 VAL A O 1
ATOM 1490 N N . ASN A 1 192 ? -12.792 -5.260 1.491 1.00 94.81 192 ASN A N 1
ATOM 1491 C CA . ASN A 1 192 ? -13.792 -4.381 0.894 1.00 94.81 192 ASN A CA 1
ATOM 1492 C C . ASN A 1 192 ? -14.495 -3.515 1.966 1.00 94.81 192 ASN A C 1
ATOM 1494 O O . ASN A 1 192 ? -15.199 -4.050 2.825 1.00 94.81 192 ASN A O 1
ATOM 1498 N N . PRO A 1 193 ? -14.373 -2.174 1.934 1.00 94.69 193 PRO A N 1
ATOM 1499 C CA . PRO A 1 193 ? -15.001 -1.296 2.919 1.00 94.69 193 PRO A CA 1
ATOM 1500 C C . PRO A 1 193 ? -16.533 -1.292 2.831 1.00 94.69 193 PRO A C 1
ATOM 1502 O O . PRO A 1 193 ? -17.199 -1.008 3.829 1.00 94.69 193 PRO A O 1
ATOM 1505 N N . GLU A 1 194 ? -17.109 -1.616 1.667 1.00 93.88 194 GLU A N 1
ATOM 1506 C CA . GLU A 1 194 ? -18.567 -1.684 1.482 1.00 93.88 194 GLU A CA 1
ATOM 1507 C C . GLU A 1 194 ? -19.215 -2.794 2.316 1.00 93.88 194 GLU A C 1
ATOM 1509 O O . GLU A 1 194 ? -20.377 -2.663 2.698 1.00 93.88 194 GLU A O 1
ATOM 1514 N N . ASP A 1 195 ? -18.461 -3.833 2.681 1.00 94.25 195 ASP A N 1
ATOM 1515 C CA . ASP A 1 195 ? -18.966 -4.948 3.490 1.00 94.25 195 ASP A CA 1
ATOM 1516 C C . ASP A 1 195 ? -19.340 -4.516 4.926 1.00 94.25 195 ASP A C 1
ATOM 1518 O O . ASP A 1 195 ? -19.990 -5.254 5.669 1.00 94.25 195 ASP A O 1
ATOM 1522 N N . PHE A 1 196 ? -18.950 -3.300 5.324 1.00 94.06 196 PHE A N 1
ATOM 1523 C CA . PHE A 1 196 ? -19.165 -2.730 6.655 1.00 94.06 196 PHE A CA 1
ATOM 1524 C C . PHE A 1 196 ? -20.210 -1.604 6.698 1.00 94.06 196 PHE A C 1
ATOM 1526 O O . PHE A 1 196 ? -20.344 -0.952 7.745 1.00 94.06 196 PHE A O 1
ATOM 1533 N N . LYS A 1 197 ? -20.900 -1.326 5.585 1.00 85.06 197 LYS A N 1
ATOM 1534 C CA . LYS A 1 197 ? -21.858 -0.214 5.458 1.00 85.06 197 LYS A CA 1
ATOM 1535 C C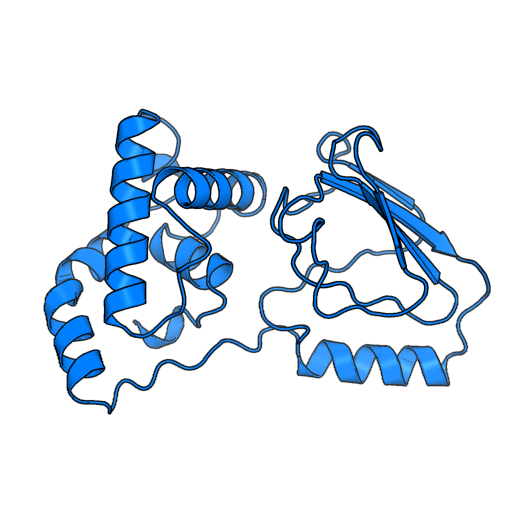 . LYS A 1 197 ? -23.307 -0.597 5.763 1.00 85.06 197 LYS A C 1
ATOM 1537 O O . LYS A 1 197 ? -23.693 -1.773 5.595 1.00 85.06 197 LYS A O 1
#

Sequence (197 aa):
GFRGVAWQIPGPGSYDLGNG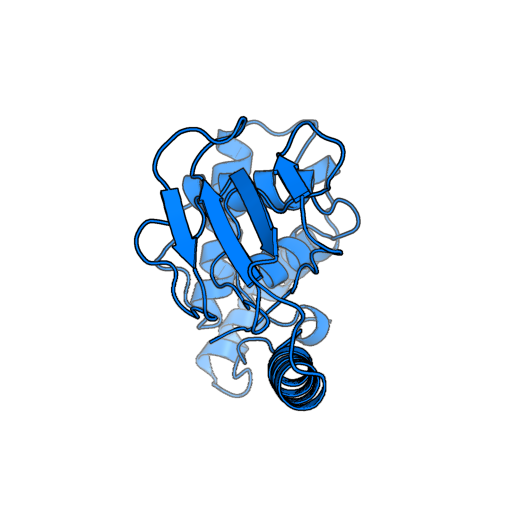FDMPNDSICSIGVCPGYKVTLYQHSEFGGGSAEFIEGKDDLGELNRQASSLKVERLEEPDPGMAMEWFMVHAENEGLYEEIDFDVAGTAKALKFNSKKIKNFQAAAEPDWYGGTTDNERIKLGGELIKIFSDLGVDTDDFDGDTFAQAMNNFYDWRKDLSIWDSACMLLNVNPEDFK

Secondary structure (DSSP, 8-state):
---B------SSEEEETTTT----TT----B---TTEEEEEESSGGG-SSEEEESS-BS--GGGTTT--EEEEEE-SPPPHHHHHHHHHHHHHHBTPPBPP-TTSHHHHHHHHHHHHHHHHHHH--HHHHTTS--HHHHHHHHHHHHHHHHHTT---TT--HHHHHHHHHHHHHH--SS-HHHHHHHHTTB-GGGG-

Radius of gyration: 18.15 Å; chains: 1; bounding box: 41×35×49 Å